Protein AF-A0A5A7T4C4-F1 (afdb_monomer_lite)

Foldseek 3Di:
DDPLVVVLVVLLVVLVVVCVVCVPPQVPDPVSVVVNVVSLVVSQVSLVVVQVPDDPVCRDPVSVVSVVSSVVSVCCSVCVVVVVPPVPPPPDPPDPPPDPPPDDDDDDDDDDDDDDPPPPPPPPPPPPPVPPPPPDPDDDDPDDDDDDPPPPPVVVVVVVVVVVVVVVCVVVVVVVVVVPPDDPDDD

Radius of gyration: 28.83 Å; chains: 1; bounding box: 84×38×84 Å

Structure (mmCIF, N/CA/C/O backbone):
data_AF-A0A5A7T4C4-F1
#
_entry.id   AF-A0A5A7T4C4-F1
#
loop_
_atom_site.group_PDB
_atom_site.id
_atom_site.type_symbol
_atom_site.label_atom_id
_atom_site.label_alt_id
_atom_site.label_comp_id
_atom_site.label_asym_id
_atom_site.label_entity_id
_atom_site.label_seq_id
_atom_site.pdbx_PDB_ins_code
_atom_site.Cartn_x
_atom_site.Cartn_y
_atom_site.Cartn_z
_atom_site.occupancy
_atom_site.B_iso_or_equiv
_atom_site.auth_seq_id
_atom_site.auth_comp_id
_atom_site.auth_asym_id
_atom_site.auth_atom_id
_atom_site.pdbx_PDB_model_num
ATOM 1 N N . MET A 1 1 ? -13.405 8.144 14.532 1.00 53.09 1 MET A N 1
ATOM 2 C CA . MET A 1 1 ? -12.577 7.502 13.478 1.00 53.09 1 MET A CA 1
ATOM 3 C C . MET A 1 1 ? -11.262 7.063 14.093 1.00 53.09 1 MET A C 1
ATOM 5 O O . MET A 1 1 ? -10.635 7.871 14.768 1.00 53.09 1 MET A O 1
ATOM 9 N N . THR A 1 2 ? -10.858 5.812 13.886 1.00 74.12 2 THR A N 1
ATOM 10 C CA . THR A 1 2 ? -9.591 5.278 14.404 1.00 74.12 2 THR A CA 1
ATOM 11 C C . THR A 1 2 ? -8.406 5.960 13.714 1.00 74.12 2 THR A C 1
ATOM 13 O O . THR A 1 2 ? -8.450 6.284 12.525 1.00 74.12 2 THR A O 1
ATOM 16 N N . LYS A 1 3 ? -7.327 6.222 14.460 1.00 84.12 3 LYS A N 1
ATOM 17 C CA . LYS A 1 3 ? -6.098 6.822 13.904 1.00 84.12 3 LYS A CA 1
ATOM 18 C C . LYS A 1 3 ? -5.495 5.940 12.798 1.00 84.12 3 LYS A C 1
ATOM 20 O O . LYS A 1 3 ? -4.928 6.464 11.841 1.00 84.12 3 LYS A O 1
ATOM 25 N N . THR A 1 4 ? -5.681 4.623 12.898 1.00 84.19 4 THR A N 1
ATOM 26 C CA . THR A 1 4 ? -5.256 3.610 11.919 1.00 84.19 4 THR A CA 1
ATOM 27 C C . THR A 1 4 ? -5.902 3.824 10.553 1.00 84.19 4 THR A C 1
ATOM 29 O O . THR A 1 4 ? -5.209 3.840 9.536 1.00 84.19 4 THR A O 1
ATOM 32 N N . TYR A 1 5 ? -7.203 4.122 10.529 1.00 88.31 5 TYR A N 1
ATOM 33 C CA . TYR A 1 5 ? -7.941 4.395 9.303 1.00 88.31 5 TYR A CA 1
ATOM 34 C C . TYR A 1 5 ? -7.328 5.563 8.504 1.00 88.31 5 TYR A C 1
ATOM 36 O O . TYR A 1 5 ? -7.131 5.468 7.290 1.00 88.31 5 TYR A O 1
ATOM 44 N N . ALA A 1 6 ? -6.996 6.669 9.177 1.00 90.38 6 ALA A N 1
ATOM 45 C CA . ALA A 1 6 ? -6.414 7.842 8.521 1.00 90.38 6 ALA A CA 1
ATOM 46 C C . ALA A 1 6 ? -5.032 7.535 7.918 1.00 90.38 6 ALA A C 1
ATOM 48 O O . ALA A 1 6 ? -4.701 8.018 6.834 1.00 90.38 6 ALA A O 1
ATOM 49 N N . ILE A 1 7 ? -4.243 6.697 8.597 1.00 92.62 7 ILE A N 1
ATOM 50 C CA . ILE A 1 7 ? -2.936 6.238 8.116 1.00 92.62 7 ILE A CA 1
ATOM 51 C C . ILE A 1 7 ? -3.105 5.374 6.866 1.00 92.62 7 ILE A C 1
ATOM 53 O O . ILE A 1 7 ? -2.420 5.606 5.870 1.00 92.62 7 ILE A O 1
ATOM 57 N N . LEU A 1 8 ? -4.040 4.423 6.894 1.00 93.69 8 LEU A N 1
ATOM 58 C CA . LEU A 1 8 ? -4.314 3.535 5.770 1.00 93.69 8 LEU A CA 1
ATOM 59 C C . LEU A 1 8 ? -4.768 4.318 4.533 1.00 93.69 8 LEU A C 1
ATOM 61 O O . LEU A 1 8 ? -4.227 4.125 3.445 1.00 93.69 8 LEU A O 1
ATOM 65 N N . GLN A 1 9 ? -5.700 5.260 4.707 1.00 94.31 9 GLN A N 1
ATOM 66 C CA . GLN A 1 9 ? -6.151 6.123 3.618 1.00 94.31 9 GLN A CA 1
ATOM 67 C C . GLN A 1 9 ? -4.996 6.944 3.036 1.00 94.31 9 GLN A C 1
ATOM 69 O O . GLN A 1 9 ? -4.849 7.018 1.817 1.00 94.31 9 GLN A O 1
ATOM 74 N N . LYS A 1 10 ? -4.159 7.537 3.896 1.00 95.94 10 LYS A N 1
ATOM 75 C CA . LYS A 1 10 ? -2.992 8.309 3.460 1.00 95.94 10 LYS A CA 1
ATOM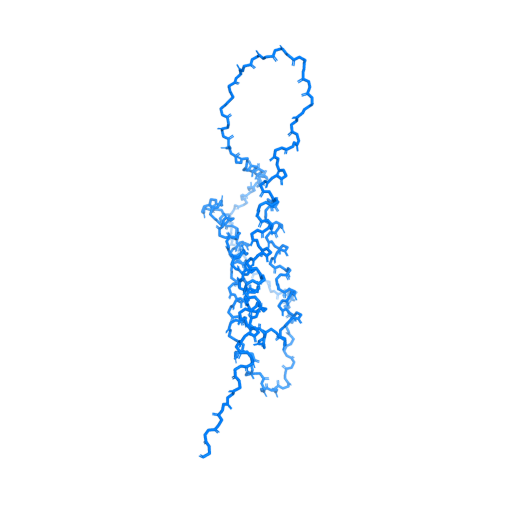 76 C C . LYS A 1 10 ? -2.010 7.441 2.670 1.00 95.94 10 LYS A C 1
ATOM 78 O O . LYS A 1 10 ? -1.492 7.891 1.655 1.00 95.94 10 LYS A O 1
ATOM 83 N N . LYS A 1 11 ? -1.774 6.199 3.106 1.00 95.88 11 LYS A N 1
ATOM 84 C CA . LYS A 1 11 ? -0.881 5.254 2.420 1.00 95.88 11 LYS A CA 1
ATOM 85 C C . LYS A 1 11 ? -1.421 4.807 1.065 1.00 95.88 11 LYS A C 1
ATOM 87 O O . LYS A 1 11 ? -0.647 4.727 0.117 1.00 95.88 11 LYS A O 1
ATOM 92 N N . LEU A 1 12 ? -2.730 4.585 0.953 1.00 95.94 12 LEU A N 1
ATOM 93 C CA . LEU A 1 12 ? -3.375 4.286 -0.326 1.00 95.94 12 LEU A CA 1
ATOM 94 C C . LEU A 1 12 ? -3.244 5.466 -1.306 1.00 95.94 12 LEU A C 1
ATOM 96 O O . LEU A 1 12 ? -2.843 5.269 -2.446 1.00 95.94 12 LEU A O 1
ATOM 100 N N . GLN A 1 13 ? -3.511 6.694 -0.849 1.00 96.25 13 GLN A N 1
ATOM 101 C CA . GLN A 1 13 ? -3.375 7.902 -1.675 1.00 96.25 13 GLN A CA 1
ATOM 102 C C . GLN A 1 13 ? -1.925 8.160 -2.109 1.00 96.25 13 GLN A C 1
ATOM 104 O O . GLN A 1 13 ? -1.676 8.551 -3.246 1.00 96.25 13 GLN A O 1
ATOM 109 N N . GLU A 1 14 ? -0.956 7.928 -1.220 1.00 96.00 14 GLU A N 1
ATOM 110 C CA . GLU A 1 14 ? 0.472 8.021 -1.539 1.00 96.00 14 GLU A CA 1
ATOM 111 C C . GLU A 1 14 ? 0.864 7.022 -2.641 1.00 96.00 14 GLU A C 1
ATOM 113 O O . GLU A 1 14 ? 1.584 7.382 -3.573 1.00 96.00 14 GLU A O 1
ATOM 118 N N . LEU A 1 15 ? 0.357 5.789 -2.561 1.00 94.94 15 LEU A N 1
ATOM 119 C CA . LEU A 1 15 ? 0.576 4.756 -3.571 1.00 94.94 15 LEU A CA 1
ATOM 120 C C . LEU A 1 15 ? -0.032 5.152 -4.925 1.00 94.94 15 LEU A C 1
ATOM 122 O O . LEU A 1 15 ? 0.645 5.064 -5.946 1.00 94.94 15 LEU A O 1
ATOM 126 N N . GLU A 1 16 ? -1.280 5.630 -4.929 1.00 94.50 16 GLU A N 1
ATOM 127 C CA . GLU A 1 16 ? -1.962 6.127 -6.132 1.00 94.50 16 GLU A CA 1
ATOM 128 C C . GLU A 1 16 ? -1.175 7.256 -6.801 1.00 94.50 16 GLU A C 1
ATOM 130 O O . GLU A 1 16 ? -0.975 7.242 -8.017 1.00 94.50 16 GLU A O 1
ATOM 135 N N . LEU A 1 17 ? -0.674 8.205 -6.005 1.00 93.50 17 LEU A N 1
ATOM 136 C CA . LEU A 1 17 ? 0.127 9.317 -6.504 1.00 93.50 17 LEU A CA 1
ATOM 137 C C . LEU A 1 17 ? 1.431 8.821 -7.145 1.00 93.50 17 LEU A C 1
ATOM 139 O O . LEU A 1 17 ? 1.768 9.241 -8.251 1.00 93.50 17 LEU A O 1
ATOM 143 N N . GLN A 1 18 ? 2.143 7.900 -6.493 1.00 92.56 18 GLN A N 1
ATOM 144 C CA . GLN A 1 18 ? 3.391 7.342 -7.024 1.00 92.56 18 GLN A CA 1
ATOM 145 C C . GLN A 1 18 ? 3.170 6.547 -8.312 1.00 92.56 18 GLN A C 1
ATOM 147 O O . GLN A 1 18 ? 3.964 6.673 -9.242 1.00 92.56 18 GLN A O 1
ATOM 152 N N . LEU A 1 19 ? 2.086 5.774 -8.394 1.00 90.00 19 LEU A N 1
ATOM 153 C CA . LEU A 1 19 ? 1.709 5.073 -9.621 1.00 90.00 19 LEU A CA 1
ATOM 154 C C . LEU A 1 19 ? 1.403 6.069 -10.741 1.00 90.00 19 LEU A C 1
ATOM 156 O O . LEU A 1 19 ? 1.961 5.957 -11.828 1.00 90.00 19 LEU A O 1
ATOM 160 N N . SER A 1 20 ? 0.609 7.106 -10.457 1.00 89.56 20 SER A N 1
ATOM 161 C CA . SER A 1 20 ? 0.274 8.131 -11.453 1.00 89.56 20 SER A CA 1
ATOM 162 C C . SER A 1 20 ? 1.508 8.865 -11.991 1.00 89.56 20 SER A C 1
ATOM 164 O O . SER A 1 20 ? 1.580 9.150 -13.184 1.00 89.56 20 SER A O 1
ATOM 166 N N . HIS A 1 21 ? 2.504 9.117 -11.134 1.00 87.62 21 HIS A N 1
ATOM 167 C CA . HIS A 1 21 ? 3.741 9.794 -11.515 1.00 87.62 21 HIS A CA 1
ATOM 168 C C . HIS A 1 21 ? 4.692 8.884 -12.302 1.00 87.62 21 HIS A C 1
ATOM 170 O O . HIS A 1 21 ? 5.375 9.345 -13.214 1.00 87.62 21 HIS A O 1
ATOM 176 N N . ASN A 1 22 ? 4.717 7.588 -11.979 1.00 82.50 22 ASN A N 1
ATOM 177 C CA . ASN A 1 22 ? 5.693 6.648 -12.524 1.00 82.50 22 ASN A CA 1
ATOM 178 C C . ASN A 1 22 ? 5.147 5.771 -13.662 1.00 82.50 22 ASN A C 1
ATOM 180 O O . ASN A 1 22 ? 5.895 4.941 -14.179 1.00 82.50 22 ASN A O 1
ATOM 184 N N . ASN A 1 23 ? 3.885 5.940 -14.071 1.00 67.06 23 ASN A N 1
ATOM 185 C CA . ASN A 1 23 ? 3.172 5.088 -15.038 1.00 67.06 23 ASN A CA 1
ATOM 186 C C . ASN A 1 23 ? 3.859 4.915 -16.411 1.00 67.06 23 ASN A C 1
ATOM 188 O O . ASN A 1 23 ? 3.506 4.004 -17.149 1.00 67.06 23 ASN A O 1
ATOM 192 N N . LEU A 1 24 ? 4.839 5.751 -16.767 1.00 58.94 24 LEU A N 1
ATOM 193 C CA . LEU A 1 24 ? 5.566 5.658 -18.044 1.00 58.94 24 LEU A CA 1
ATOM 194 C C . LEU A 1 24 ? 6.961 5.024 -17.935 1.00 58.94 24 LEU A C 1
ATOM 196 O O . LEU A 1 24 ? 7.494 4.548 -18.931 1.00 58.94 24 LEU A O 1
ATOM 200 N N . THR A 1 25 ? 7.566 4.998 -16.748 1.00 58.19 25 THR A N 1
ATOM 201 C CA . THR A 1 25 ? 8.945 4.513 -16.539 1.00 58.19 25 THR A CA 1
ATOM 202 C C . THR A 1 25 ? 9.012 3.213 -15.740 1.00 58.19 25 THR A C 1
ATOM 204 O O . THR A 1 25 ? 10.011 2.498 -15.807 1.00 58.19 25 THR A O 1
ATOM 207 N N . THR A 1 26 ? 7.936 2.873 -15.025 1.00 57.81 26 THR A N 1
ATOM 208 C CA . THR A 1 26 ? 7.803 1.681 -14.165 1.00 57.81 26 THR A CA 1
ATOM 209 C C . THR A 1 26 ? 7.992 0.367 -14.907 1.00 57.81 26 THR A C 1
ATOM 211 O O . THR A 1 26 ? 8.650 -0.531 -14.387 1.00 57.81 26 THR A O 1
ATOM 214 N N . ILE A 1 27 ? 7.453 0.259 -16.122 1.00 61.19 27 ILE A N 1
ATOM 215 C CA . ILE A 1 27 ? 7.430 -0.995 -16.893 1.00 61.19 27 ILE A CA 1
ATOM 216 C C . ILE A 1 27 ? 8.851 -1.447 -17.280 1.00 61.19 27 ILE A C 1
ATOM 218 O O . ILE A 1 27 ? 9.098 -2.631 -17.483 1.00 61.19 27 ILE A O 1
ATOM 222 N N . ILE A 1 28 ? 9.810 -0.520 -17.337 1.00 65.25 28 ILE A N 1
ATOM 223 C CA . ILE A 1 28 ? 11.142 -0.779 -17.896 1.00 65.25 28 ILE A CA 1
ATOM 224 C C . ILE A 1 28 ? 12.141 -1.239 -16.817 1.00 65.25 28 ILE A C 1
ATOM 226 O O . ILE A 1 28 ? 13.158 -1.845 -17.151 1.00 65.25 28 ILE A O 1
ATOM 230 N N . HIS A 1 29 ? 11.874 -0.999 -15.524 1.00 80.50 29 HIS A N 1
ATOM 231 C CA . HIS A 1 29 ? 12.866 -1.217 -14.464 1.00 80.50 29 HIS A CA 1
ATOM 232 C C . HIS A 1 29 ? 12.439 -2.291 -13.437 1.00 80.50 29 HIS A C 1
ATOM 234 O O . HIS A 1 29 ? 11.600 -2.017 -12.572 1.00 80.50 29 HIS A O 1
ATOM 240 N N . PRO A 1 30 ? 13.054 -3.495 -13.446 1.00 83.94 30 PRO A N 1
ATOM 241 C CA . PRO A 1 30 ? 12.715 -4.591 -12.529 1.00 83.94 30 PRO A CA 1
ATOM 242 C C . PRO A 1 30 ? 12.798 -4.225 -11.041 1.00 83.94 30 PRO A C 1
ATOM 244 O O . PRO A 1 30 ? 11.967 -4.659 -10.246 1.00 83.94 30 PRO A O 1
ATOM 247 N N . SER A 1 31 ? 13.767 -3.386 -10.658 1.00 86.25 31 SER A N 1
ATOM 248 C CA . SER A 1 31 ? 13.933 -2.939 -9.267 1.00 86.25 31 SER A CA 1
ATOM 249 C C . SER A 1 31 ? 12.731 -2.139 -8.764 1.00 86.25 31 SER A C 1
ATOM 251 O O . SER A 1 31 ? 12.298 -2.302 -7.628 1.00 86.25 31 SER A O 1
ATOM 253 N N . LEU A 1 32 ? 12.154 -1.306 -9.628 1.00 86.88 32 LEU A N 1
ATOM 254 C CA . LEU A 1 32 ? 11.030 -0.452 -9.278 1.00 86.88 32 LEU A CA 1
ATOM 255 C C . LEU A 1 32 ? 9.736 -1.276 -9.171 1.00 86.88 32 LEU A C 1
ATOM 257 O O . LEU A 1 32 ? 8.927 -1.044 -8.276 1.00 86.88 32 LEU A O 1
ATOM 261 N N . SER A 1 33 ? 9.578 -2.293 -10.027 1.00 89.12 33 SER A N 1
ATOM 262 C CA . SER A 1 33 ? 8.492 -3.276 -9.915 1.00 89.12 33 SER A CA 1
ATOM 263 C C . SER A 1 33 ? 8.501 -3.988 -8.558 1.00 89.12 33 SER A C 1
ATOM 265 O O . SER A 1 33 ? 7.466 -4.077 -7.893 1.00 89.12 33 SER A O 1
ATOM 267 N N . GLN A 1 34 ? 9.682 -4.397 -8.085 1.00 91.50 34 GLN A N 1
ATOM 268 C CA . GLN A 1 34 ? 9.837 -5.006 -6.765 1.00 91.50 34 GLN A CA 1
ATOM 269 C C . GLN A 1 34 ? 9.454 -4.047 -5.625 1.00 91.50 34 GLN A C 1
ATOM 271 O O . GLN A 1 34 ? 8.766 -4.456 -4.687 1.00 91.50 34 GLN A O 1
ATOM 276 N N . GLU A 1 35 ? 9.854 -2.775 -5.697 1.00 92.25 35 GLU A N 1
ATOM 277 C CA . GLU A 1 35 ? 9.474 -1.771 -4.694 1.00 92.25 35 GLU A CA 1
ATOM 278 C C . GLU A 1 35 ? 7.956 -1.563 -4.629 1.00 92.25 35 GLU A C 1
ATOM 280 O O . GLU A 1 35 ? 7.375 -1.510 -3.541 1.00 92.25 35 GLU A O 1
ATOM 285 N N . PHE A 1 36 ? 7.293 -1.463 -5.784 1.00 92.56 36 PHE A N 1
ATOM 286 C CA . PHE A 1 36 ? 5.839 -1.336 -5.834 1.00 92.56 36 PHE A CA 1
ATOM 287 C C . PHE A 1 36 ? 5.146 -2.586 -5.303 1.00 92.56 36 PHE A C 1
ATOM 289 O O . PHE A 1 36 ? 4.223 -2.455 -4.503 1.00 92.56 36 PHE A O 1
ATOM 296 N N . HIS A 1 37 ? 5.627 -3.780 -5.653 1.00 93.50 37 HIS A N 1
ATOM 297 C CA . HIS A 1 37 ? 5.102 -5.031 -5.109 1.00 93.50 37 HIS A CA 1
ATOM 298 C C . HIS A 1 37 ? 5.152 -5.054 -3.574 1.00 93.50 37 HIS A C 1
ATOM 300 O O . HIS A 1 37 ? 4.151 -5.349 -2.923 1.00 93.50 37 HIS A O 1
ATOM 306 N N . GLN A 1 38 ? 6.283 -4.660 -2.979 1.00 95.00 38 GLN A N 1
ATOM 307 C CA . GLN A 1 38 ? 6.411 -4.567 -1.521 1.00 95.00 38 GLN A CA 1
ATOM 308 C C . GLN A 1 38 ? 5.434 -3.555 -0.913 1.00 95.00 38 GLN A C 1
ATOM 310 O O . GLN A 1 38 ? 4.841 -3.823 0.134 1.00 95.00 38 GLN A O 1
ATOM 315 N N . LYS A 1 39 ? 5.227 -2.404 -1.564 1.00 95.81 39 LYS A N 1
ATOM 316 C CA . LYS A 1 39 ? 4.265 -1.392 -1.104 1.00 95.81 39 LYS A CA 1
ATOM 317 C C . LYS A 1 39 ? 2.820 -1.887 -1.192 1.00 95.81 39 LYS A C 1
ATOM 319 O O . LYS A 1 39 ? 2.067 -1.677 -0.242 1.00 95.81 39 LYS A O 1
ATOM 324 N N . PHE A 1 40 ? 2.443 -2.568 -2.275 1.00 96.00 40 PHE A N 1
ATOM 325 C CA . PHE A 1 40 ? 1.131 -3.208 -2.405 1.00 96.00 40 PHE A CA 1
ATOM 326 C C . PHE A 1 40 ? 0.908 -4.229 -1.291 1.00 96.00 40 PHE A C 1
ATOM 328 O O . PHE A 1 40 ? -0.093 -4.140 -0.581 1.00 96.00 40 PHE A O 1
ATOM 335 N N . LEU A 1 41 ? 1.876 -5.123 -1.071 1.00 96.31 41 LEU A N 1
ATOM 336 C CA . LEU A 1 41 ? 1.818 -6.132 -0.015 1.00 96.31 41 LEU A CA 1
ATOM 337 C C . LEU A 1 41 ? 1.663 -5.490 1.372 1.00 96.31 41 LEU A C 1
ATOM 339 O O . LEU A 1 41 ? 0.835 -5.918 2.175 1.00 96.31 41 LEU A O 1
ATOM 343 N N . PHE A 1 42 ? 2.426 -4.430 1.647 1.00 96.56 42 PHE A N 1
ATOM 344 C CA . PHE A 1 42 ? 2.337 -3.690 2.902 1.00 96.56 42 PHE A CA 1
ATOM 345 C C . PHE A 1 42 ? 0.934 -3.115 3.123 1.00 96.56 42 PHE A C 1
ATOM 347 O O . PHE A 1 42 ? 0.343 -3.352 4.175 1.00 96.56 42 PHE A O 1
ATOM 354 N N . VAL A 1 43 ? 0.372 -2.404 2.138 1.00 96.25 43 VAL A N 1
ATOM 355 C CA . VAL A 1 43 ? -0.973 -1.812 2.252 1.00 96.25 43 VAL A CA 1
ATOM 356 C C . VAL A 1 43 ? -2.053 -2.895 2.341 1.00 96.25 43 VAL A C 1
ATOM 358 O O . VAL A 1 43 ? -2.993 -2.743 3.119 1.00 96.25 43 VAL A O 1
ATOM 361 N N . ALA A 1 44 ? -1.904 -4.004 1.612 1.00 97.06 44 ALA A N 1
ATOM 362 C CA . ALA A 1 44 ? -2.819 -5.141 1.664 1.00 97.06 44 ALA A CA 1
ATOM 363 C C . ALA A 1 44 ? -2.834 -5.803 3.049 1.00 97.06 44 ALA A C 1
ATOM 365 O O . ALA A 1 44 ? -3.910 -6.071 3.586 1.00 97.06 44 ALA A O 1
ATOM 366 N N . ASN A 1 45 ? -1.665 -6.004 3.663 1.00 96.00 45 ASN A N 1
ATOM 367 C CA . ASN A 1 45 ? -1.553 -6.542 5.020 1.00 96.00 45 ASN A CA 1
ATOM 368 C C . ASN A 1 45 ? -2.168 -5.592 6.053 1.00 96.00 45 ASN A C 1
ATOM 370 O O . ASN A 1 45 ? -2.904 -6.034 6.930 1.00 96.00 45 ASN A O 1
ATOM 374 N N . LEU A 1 46 ? -1.919 -4.287 5.921 1.00 94.56 46 LEU A N 1
ATOM 375 C CA . LEU A 1 46 ? -2.454 -3.258 6.817 1.00 94.56 46 LEU A CA 1
ATOM 376 C C . LEU A 1 46 ? -3.985 -3.185 6.737 1.00 94.56 46 LEU A C 1
ATOM 378 O O . LEU A 1 46 ? -4.668 -3.145 7.756 1.00 94.56 46 LEU A O 1
ATOM 382 N N . LEU A 1 47 ? -4.530 -3.236 5.521 1.00 95.25 47 LEU A N 1
ATOM 383 C CA . LEU A 1 47 ? -5.967 -3.295 5.291 1.00 95.25 47 LEU A CA 1
ATOM 384 C C . LEU A 1 47 ? -6.571 -4.605 5.808 1.00 95.25 47 LEU A C 1
ATOM 386 O O . LEU A 1 47 ? -7.638 -4.579 6.408 1.00 95.25 47 LEU A O 1
ATOM 390 N N . SER A 1 48 ? -5.898 -5.738 5.602 1.00 94.75 48 SER A N 1
ATOM 391 C CA . SER A 1 48 ? -6.357 -7.041 6.095 1.00 94.75 48 SER A CA 1
ATOM 392 C C . SER A 1 48 ? -6.392 -7.079 7.620 1.00 94.75 48 SER A C 1
ATOM 394 O O . SER A 1 48 ? -7.368 -7.560 8.185 1.00 94.75 48 SER A O 1
ATOM 396 N N . ALA A 1 49 ? -5.378 -6.516 8.282 1.00 92.44 49 ALA A N 1
ATOM 397 C CA . ALA A 1 49 ? -5.345 -6.372 9.733 1.00 92.44 49 ALA A CA 1
ATOM 398 C C . ALA A 1 49 ? -6.488 -5.482 10.240 1.00 92.44 49 ALA A C 1
ATOM 400 O O . ALA A 1 49 ? -7.177 -5.864 11.179 1.00 92.44 49 ALA A O 1
ATOM 401 N N . GLU A 1 50 ? -6.752 -4.346 9.583 1.00 92.38 50 GLU A N 1
ATOM 402 C CA . GLU A 1 50 ? -7.868 -3.458 9.944 1.00 92.38 50 GLU A CA 1
ATOM 403 C C . GLU A 1 50 ? -9.239 -4.121 9.708 1.00 92.38 50 GLU A C 1
ATOM 405 O O . GLU A 1 50 ? -10.178 -3.921 10.473 1.00 92.38 50 GLU A O 1
ATOM 410 N N . ILE A 1 51 ? -9.380 -4.937 8.658 1.00 91.06 51 ILE A N 1
ATOM 411 C CA . ILE A 1 51 ? -10.606 -5.712 8.415 1.00 91.06 51 ILE A CA 1
ATOM 412 C C . ILE A 1 51 ? -10.775 -6.798 9.482 1.00 91.06 51 ILE A C 1
ATOM 414 O O . ILE A 1 51 ? -11.888 -6.996 9.959 1.00 91.06 51 ILE A O 1
ATOM 418 N N . ALA A 1 52 ? -9.692 -7.482 9.856 1.00 90.81 52 ALA A N 1
ATOM 419 C CA . ALA A 1 52 ? -9.704 -8.535 10.867 1.00 90.81 52 ALA A CA 1
ATOM 420 C C . ALA A 1 52 ? -9.931 -7.996 12.288 1.00 90.81 52 ALA A C 1
ATOM 422 O O . ALA A 1 52 ? -10.498 -8.703 13.118 1.00 90.81 52 ALA A O 1
ATOM 423 N N . SER A 1 53 ? -9.515 -6.758 12.569 1.00 89.06 53 SER A N 1
ATOM 424 C CA . SER A 1 53 ? -9.750 -6.095 13.856 1.00 89.06 53 SER A CA 1
ATOM 425 C C . SER A 1 53 ? -11.165 -5.523 13.990 1.00 89.06 53 SER A C 1
ATOM 427 O O . SER A 1 53 ? -11.602 -5.227 15.103 1.00 89.06 53 SER A O 1
ATOM 429 N N . CYS A 1 54 ? -11.905 -5.385 12.885 1.00 86.56 54 CYS A N 1
ATOM 430 C CA . CYS A 1 54 ? -13.284 -4.913 12.898 1.00 86.56 54 CYS A CA 1
ATOM 431 C C . CYS A 1 54 ? -14.276 -6.069 13.125 1.00 86.56 54 CYS A C 1
ATOM 433 O O . CYS A 1 54 ? -14.212 -7.080 12.422 1.00 86.56 54 CYS A O 1
ATOM 435 N N . PRO A 1 55 ? -15.268 -5.919 14.022 1.00 84.06 55 PRO A N 1
ATOM 436 C CA . PRO A 1 55 ? -16.338 -6.901 14.156 1.00 84.06 55 PRO A CA 1
ATOM 437 C C . PRO A 1 55 ? -17.142 -7.017 12.851 1.00 84.06 55 PRO A C 1
ATOM 439 O O . PRO A 1 55 ? -17.484 -6.019 12.212 1.00 84.06 55 PRO A O 1
ATOM 442 N N . THR A 1 56 ? -17.460 -8.251 12.451 1.00 75.44 56 THR A N 1
ATOM 443 C CA . THR A 1 56 ? -18.044 -8.611 11.144 1.00 75.44 56 THR A CA 1
ATOM 444 C C . THR A 1 56 ? -19.372 -7.910 10.848 1.00 75.44 56 THR A C 1
ATOM 446 O O . THR A 1 56 ? -19.672 -7.614 9.691 1.00 75.44 56 THR A O 1
ATOM 449 N N . GLU A 1 57 ? -20.147 -7.610 11.890 1.00 74.69 57 GLU A N 1
ATOM 450 C CA . GLU A 1 57 ? -21.451 -6.938 11.810 1.00 74.69 57 GLU A CA 1
ATOM 451 C C . GLU A 1 57 ? -21.335 -5.457 11.419 1.00 74.69 57 GLU A C 1
ATOM 453 O O . GLU A 1 57 ? -22.255 -4.887 10.837 1.00 74.69 57 GLU A O 1
ATOM 458 N N . LEU A 1 58 ? -20.175 -4.847 11.669 1.00 72.12 58 LEU A N 1
ATOM 459 C CA . LEU A 1 58 ? -19.918 -3.417 11.503 1.00 72.12 58 LEU A CA 1
ATOM 460 C C . LEU A 1 58 ? -18.837 -3.133 10.466 1.00 72.12 58 LEU A C 1
ATOM 462 O O . LEU A 1 58 ? -18.254 -2.048 10.468 1.00 72.12 58 LEU A O 1
ATOM 466 N N . MET A 1 59 ? -18.575 -4.081 9.557 1.00 79.50 59 MET A N 1
ATOM 467 C CA . MET A 1 59 ? -17.537 -3.896 8.551 1.00 79.50 59 MET A CA 1
ATOM 468 C C . MET A 1 59 ? -17.800 -2.600 7.758 1.00 79.50 59 MET A C 1
ATOM 470 O O . MET A 1 59 ? -18.778 -2.522 6.998 1.00 79.50 59 MET A O 1
ATOM 474 N N . PRO A 1 60 ? -16.934 -1.576 7.877 1.00 85.06 60 PRO A N 1
ATOM 475 C CA . PRO A 1 60 ? -17.210 -0.290 7.269 1.00 85.06 60 PRO A CA 1
ATOM 476 C C . PRO A 1 60 ? -17.228 -0.440 5.747 1.00 85.06 60 PRO A C 1
ATOM 478 O O . PRO A 1 60 ? -16.254 -0.909 5.149 1.00 85.06 60 PRO A O 1
ATOM 481 N N . ARG A 1 61 ? -18.302 0.023 5.086 1.00 89.06 61 ARG A N 1
ATOM 482 C CA . ARG A 1 61 ? -18.399 0.076 3.606 1.00 89.06 61 ARG A CA 1
ATOM 483 C C . ARG A 1 61 ? -17.144 0.699 2.973 1.00 89.06 61 ARG A C 1
ATOM 485 O O . ARG A 1 61 ? -16.725 0.316 1.884 1.00 89.06 61 ARG A O 1
ATOM 492 N N . ARG A 1 62 ? -16.509 1.614 3.707 1.00 88.38 62 ARG A N 1
ATOM 493 C CA . ARG A 1 62 ? -15.267 2.300 3.354 1.00 88.38 62 ARG A CA 1
ATOM 494 C C . ARG A 1 62 ? -14.041 1.381 3.256 1.00 88.38 62 ARG A C 1
ATOM 496 O O . ARG A 1 62 ? -13.260 1.550 2.326 1.00 88.38 62 ARG A O 1
ATOM 503 N N . LEU A 1 63 ? -13.882 0.393 4.144 1.00 92.06 63 LEU A N 1
ATOM 504 C CA . LEU A 1 63 ? -12.776 -0.576 4.059 1.00 92.06 63 LEU A CA 1
ATOM 505 C C . LEU A 1 63 ? -12.923 -1.467 2.821 1.00 92.06 63 LEU A C 1
ATOM 507 O O . LEU A 1 63 ? -11.951 -1.674 2.099 1.00 92.06 63 LEU A O 1
ATOM 511 N N . ARG A 1 64 ? -14.150 -1.912 2.503 1.00 91.88 64 ARG A N 1
ATOM 512 C CA . ARG A 1 64 ? -14.423 -2.650 1.252 1.00 91.88 64 ARG A CA 1
ATOM 513 C C . ARG A 1 64 ? -14.086 -1.821 0.020 1.00 91.88 64 ARG A C 1
ATOM 515 O O . ARG A 1 64 ? -13.542 -2.352 -0.944 1.00 91.88 64 ARG A O 1
ATOM 522 N N . HIS A 1 65 ? -14.414 -0.531 0.048 1.00 93.69 65 HIS A N 1
ATOM 523 C CA . HIS A 1 65 ? -14.068 0.378 -1.037 1.00 93.69 65 HIS A CA 1
ATOM 524 C C . HIS A 1 65 ? -12.547 0.483 -1.217 1.00 93.69 65 HIS A C 1
ATOM 526 O O . HIS A 1 65 ? -12.064 0.356 -2.338 1.00 93.69 65 HIS A O 1
ATOM 532 N N . MET A 1 66 ? -11.781 0.644 -0.132 1.00 94.19 66 MET A N 1
ATOM 533 C CA . MET A 1 66 ? -10.314 0.673 -0.208 1.00 94.19 66 MET A CA 1
ATOM 534 C C . MET A 1 66 ? -9.721 -0.655 -0.689 1.00 94.19 66 MET A C 1
ATOM 536 O O . MET A 1 66 ? -8.826 -0.628 -1.524 1.00 94.19 66 MET A O 1
ATOM 540 N N . ALA A 1 67 ? -10.258 -1.801 -0.254 1.00 95.44 67 ALA A N 1
ATOM 541 C CA . ALA A 1 67 ? -9.829 -3.121 -0.734 1.00 95.44 67 ALA A CA 1
ATOM 542 C C . ALA A 1 67 ? -10.019 -3.263 -2.241 1.00 95.44 67 ALA A C 1
ATOM 544 O O . ALA A 1 67 ? -9.103 -3.642 -2.966 1.00 95.44 67 ALA A O 1
ATOM 545 N N . ARG A 1 68 ? -11.207 -2.885 -2.722 1.00 96.19 68 ARG A N 1
ATOM 546 C CA . ARG A 1 68 ? -11.517 -2.887 -4.150 1.00 96.19 68 ARG A CA 1
ATOM 547 C C . ARG A 1 68 ? -10.587 -1.956 -4.919 1.00 96.19 68 ARG A C 1
ATOM 549 O O . ARG A 1 68 ? -10.113 -2.326 -5.987 1.00 96.19 68 ARG A O 1
ATOM 556 N N . ARG A 1 69 ? -10.324 -0.761 -4.385 1.00 95.56 69 ARG A N 1
ATOM 557 C CA . ARG A 1 69 ? -9.455 0.220 -5.032 1.00 95.56 69 ARG A CA 1
ATOM 558 C C . ARG A 1 69 ? -8.009 -0.265 -5.116 1.00 95.56 69 ARG A C 1
ATOM 560 O O . ARG A 1 69 ? -7.408 -0.151 -6.176 1.00 95.56 69 ARG A O 1
ATOM 567 N N . LEU A 1 70 ? -7.488 -0.863 -4.045 1.00 96.50 70 LEU A N 1
ATOM 568 C CA . LEU A 1 70 ? -6.154 -1.462 -4.025 1.00 96.50 70 LEU A CA 1
ATOM 569 C C . LEU A 1 70 ? -6.024 -2.576 -5.072 1.00 96.50 70 LEU A C 1
ATOM 571 O O . LEU A 1 70 ? -5.079 -2.558 -5.851 1.00 96.50 70 LEU A O 1
ATOM 575 N N . ALA A 1 71 ? -7.010 -3.475 -5.152 1.00 95.62 71 ALA A N 1
ATOM 576 C CA . ALA A 1 71 ? -7.026 -4.552 -6.142 1.00 95.62 71 ALA A CA 1
ATOM 577 C C . ALA A 1 71 ? -7.066 -4.027 -7.590 1.00 95.62 71 ALA A C 1
ATOM 579 O O . ALA A 1 71 ? -6.415 -4.583 -8.469 1.00 95.62 71 ALA A O 1
ATOM 580 N N . GLN A 1 72 ? -7.798 -2.936 -7.851 1.00 94.38 72 GLN A N 1
ATOM 581 C CA . GLN A 1 72 ? -7.805 -2.280 -9.166 1.00 94.38 72 GLN A CA 1
ATOM 582 C C . GLN A 1 72 ? -6.439 -1.688 -9.527 1.00 94.38 72 GLN A C 1
ATOM 584 O O . GLN A 1 72 ? -6.003 -1.824 -10.667 1.00 94.38 72 GLN A O 1
ATOM 589 N N . LEU A 1 73 ? -5.771 -1.031 -8.573 1.00 93.00 73 LEU A N 1
ATOM 590 C CA . LEU A 1 73 ? -4.436 -0.466 -8.782 1.00 93.00 73 LEU A CA 1
ATOM 591 C C . LEU A 1 73 ? -3.403 -1.562 -9.038 1.00 93.00 73 LEU A C 1
ATOM 593 O O . LEU A 1 73 ? -2.580 -1.422 -9.934 1.00 93.00 73 LEU A O 1
ATOM 597 N N . GLU A 1 74 ? -3.472 -2.655 -8.281 1.00 93.88 74 GLU A N 1
ATOM 598 C CA . GLU A 1 74 ? -2.590 -3.806 -8.446 1.00 93.88 74 GLU A CA 1
ATOM 599 C C . GLU A 1 74 ? -2.796 -4.469 -9.814 1.00 93.88 74 GLU A C 1
ATOM 601 O O . GLU A 1 74 ? -1.835 -4.683 -10.550 1.00 93.88 74 GLU A O 1
ATOM 606 N N . ALA A 1 75 ? -4.048 -4.715 -10.210 1.00 92.12 75 ALA A N 1
ATOM 607 C CA . ALA A 1 75 ? -4.357 -5.257 -11.530 1.00 92.12 75 ALA A CA 1
ATOM 608 C C . ALA A 1 75 ? -3.881 -4.330 -12.662 1.00 92.12 75 ALA A C 1
ATOM 610 O O . ALA A 1 75 ? -3.276 -4.798 -13.624 1.00 92.12 75 ALA A O 1
ATOM 611 N N . GLY A 1 76 ? -4.101 -3.017 -12.540 1.00 88.94 76 GLY A N 1
ATOM 612 C CA . GLY A 1 76 ? -3.621 -2.037 -13.518 1.00 88.94 76 GLY A CA 1
ATOM 613 C C . GLY A 1 76 ? -2.094 -1.977 -13.608 1.00 88.94 76 GLY A C 1
ATOM 614 O O . GLY A 1 76 ? -1.555 -1.769 -14.690 1.00 88.94 76 GLY A O 1
ATOM 615 N N . PHE A 1 77 ? -1.398 -2.211 -12.494 1.00 88.44 77 PHE A N 1
ATOM 616 C CA . PHE A 1 77 ? 0.061 -2.227 -12.443 1.00 88.44 77 PHE A CA 1
ATOM 617 C C . PHE A 1 77 ? 0.671 -3.468 -13.112 1.00 88.44 77 PHE A C 1
ATOM 619 O O . PHE A 1 77 ? 1.643 -3.345 -13.854 1.00 88.44 77 PHE A O 1
ATOM 626 N N . TRP A 1 78 ? 0.107 -4.659 -12.880 1.00 88.25 78 TRP A N 1
ATOM 627 C CA . TRP A 1 78 ? 0.634 -5.916 -13.437 1.00 88.25 78 TRP A CA 1
ATOM 628 C C . TRP A 1 78 ? 0.178 -6.215 -14.865 1.00 88.25 78 TRP A C 1
ATOM 630 O O . TRP A 1 78 ? 0.805 -7.028 -15.541 1.00 88.25 78 TRP A O 1
ATOM 640 N N . SER A 1 79 ? -0.889 -5.561 -15.328 1.00 85.31 79 SER A N 1
ATOM 641 C CA . SER A 1 79 ? -1.457 -5.761 -16.668 1.00 85.31 79 SER A CA 1
ATOM 642 C C . SER A 1 79 ? -1.391 -4.467 -17.496 1.00 85.31 79 SER A C 1
ATOM 644 O O . SER A 1 79 ? -2.433 -3.928 -17.878 1.00 85.31 79 SER A O 1
ATOM 646 N N . PRO A 1 80 ? -0.185 -3.942 -17.798 1.00 71.12 80 PRO A N 1
ATOM 647 C CA . PRO A 1 80 ? -0.046 -2.705 -18.568 1.00 71.12 80 PRO A CA 1
ATOM 648 C C . PRO A 1 80 ? -0.632 -2.822 -19.985 1.00 71.12 80 PRO A C 1
ATOM 650 O O . PRO A 1 80 ? -1.083 -1.822 -20.542 1.00 71.12 80 PRO A O 1
ATOM 653 N N . ASP A 1 81 ? -0.715 -4.040 -20.531 1.00 70.88 81 ASP A N 1
ATOM 654 C CA . ASP A 1 81 ? -1.278 -4.320 -21.859 1.00 70.88 81 ASP A CA 1
ATOM 655 C C . ASP A 1 81 ? -2.753 -3.898 -21.999 1.00 70.88 81 ASP A C 1
ATOM 657 O O . ASP A 1 81 ? -3.208 -3.609 -23.102 1.00 70.88 81 ASP A O 1
ATOM 661 N N . MET A 1 82 ? -3.496 -3.770 -20.891 1.00 59.62 82 MET A N 1
ATOM 662 C CA . MET A 1 82 ? -4.892 -3.300 -20.897 1.00 59.62 82 MET A CA 1
ATOM 663 C C . MET A 1 82 ? -5.029 -1.786 -21.140 1.00 59.62 82 MET A C 1
ATOM 665 O O . MET A 1 82 ? -6.126 -1.313 -21.427 1.00 59.62 82 MET A O 1
ATOM 669 N N . LEU A 1 83 ? -3.946 -1.006 -21.024 1.00 57.47 83 LEU A 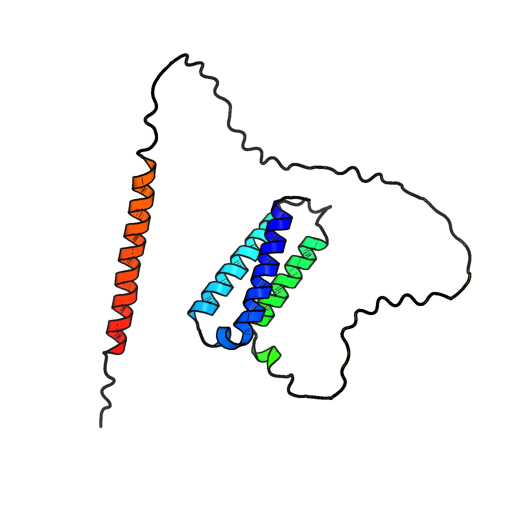N 1
ATOM 670 C CA . LEU A 1 83 ? -3.957 0.446 -21.263 1.00 57.47 83 LEU A CA 1
ATOM 671 C C . LEU A 1 83 ? -3.512 0.828 -22.684 1.00 57.47 83 LEU A C 1
ATOM 673 O O . LEU A 1 83 ? -3.706 1.974 -23.089 1.00 57.47 83 LEU A O 1
ATOM 677 N N . ALA A 1 84 ? -2.939 -0.112 -23.443 1.00 59.84 84 ALA A N 1
ATOM 678 C CA . ALA A 1 84 ? -2.461 0.129 -24.805 1.00 59.84 84 ALA A CA 1
ATOM 679 C C . ALA A 1 84 ? -3.584 0.114 -25.866 1.00 59.84 84 ALA A C 1
ATOM 681 O O . ALA A 1 84 ? -3.389 0.650 -26.956 1.00 59.84 84 ALA A O 1
ATOM 682 N N . ASP A 1 85 ? -4.771 -0.420 -25.550 1.00 56.53 85 ASP A N 1
ATOM 683 C CA . ASP A 1 85 ? -5.917 -0.516 -26.473 1.00 56.53 85 ASP A CA 1
ATOM 684 C C . ASP A 1 85 ? -6.874 0.694 -26.406 1.00 56.53 85 ASP A C 1
ATOM 686 O O . ASP A 1 85 ? -8.089 0.566 -26.476 1.00 56.53 85 ASP A O 1
ATOM 690 N N . ASN A 1 86 ? -6.333 1.907 -26.252 1.00 55.53 86 ASN A N 1
ATOM 691 C CA . ASN A 1 86 ? -7.108 3.157 -26.352 1.00 55.53 86 ASN A CA 1
ATOM 692 C C . ASN A 1 86 ? -6.710 3.998 -27.576 1.00 55.53 86 ASN A C 1
ATOM 694 O O . ASN A 1 86 ? -6.909 5.211 -27.619 1.00 55.53 86 ASN A O 1
ATOM 698 N N . GLY A 1 87 ? -6.179 3.340 -28.610 1.00 55.47 87 GLY A N 1
ATOM 699 C CA . GLY A 1 87 ? -5.924 3.942 -29.918 1.00 55.47 87 GLY A CA 1
ATOM 700 C C . GLY A 1 87 ? -7.183 4.214 -30.750 1.00 55.47 87 GLY A C 1
ATOM 701 O O . GLY A 1 87 ? -7.064 4.782 -31.835 1.00 55.47 87 GLY A O 1
ATOM 702 N N . HIS A 1 88 ? -8.388 3.859 -30.283 1.00 58.41 88 HIS A N 1
ATOM 703 C CA . HIS A 1 88 ? -9.618 4.320 -30.924 1.00 58.41 88 HIS A CA 1
ATOM 704 C C . HIS A 1 88 ? -10.030 5.678 -30.353 1.00 58.41 88 HIS A C 1
ATOM 706 O O . HIS A 1 88 ? -10.903 5.800 -29.497 1.00 58.41 88 HIS A O 1
ATOM 712 N N . VAL A 1 89 ? -9.378 6.717 -30.873 1.00 56.31 89 VAL A N 1
ATOM 713 C CA . VAL A 1 89 ? -9.838 8.104 -30.798 1.00 56.31 89 VAL A CA 1
ATOM 714 C C . VAL A 1 89 ? -11.141 8.199 -31.596 1.00 56.31 89 VAL A C 1
ATOM 716 O O . VAL A 1 89 ? -11.147 8.608 -32.752 1.00 56.31 89 VAL A O 1
ATOM 719 N N . ASN A 1 90 ? -12.251 7.754 -31.010 1.00 53.03 90 ASN A N 1
ATOM 720 C CA . ASN A 1 90 ? -13.542 8.310 -31.367 1.00 53.03 90 ASN A CA 1
ATOM 721 C C . ASN A 1 90 ? -13.739 9.528 -30.474 1.00 53.03 90 ASN A C 1
ATOM 723 O O . ASN A 1 90 ? -13.883 9.440 -29.256 1.00 53.03 90 ASN A O 1
ATOM 727 N N . ASP A 1 91 ? -13.644 10.663 -31.145 1.00 54.44 91 ASP A N 1
ATOM 728 C CA . ASP A 1 91 ? -13.687 12.042 -30.695 1.00 54.44 91 ASP A CA 1
ATOM 729 C C . ASP A 1 91 ? -15.062 12.407 -30.098 1.00 54.44 91 ASP A C 1
ATOM 731 O O . ASP A 1 91 ? -15.788 13.269 -30.585 1.00 54.44 91 ASP A O 1
ATOM 735 N N . SER A 1 92 ? -15.469 11.696 -29.047 1.00 49.81 92 SER A N 1
ATOM 736 C CA . SER A 1 92 ? -16.621 12.033 -28.222 1.00 49.81 92 SER A CA 1
ATOM 737 C C . SER A 1 92 ? -16.145 12.167 -26.787 1.00 49.81 92 SER A C 1
ATOM 739 O O . SER A 1 92 ? -16.164 11.212 -26.007 1.00 49.81 92 SER A O 1
ATOM 741 N N . SER A 1 93 ? -15.682 13.377 -26.471 1.00 53.06 93 SER A N 1
ATOM 742 C CA . SER A 1 93 ? -15.508 13.929 -25.129 1.00 53.06 93 SER A CA 1
ATOM 743 C C . SER A 1 93 ? -16.726 13.595 -24.256 1.00 53.06 93 SER A C 1
ATOM 745 O O . SER A 1 93 ? -17.663 14.383 -24.126 1.00 53.06 93 SER A O 1
ATOM 747 N N . THR A 1 94 ? -16.724 12.405 -23.663 1.00 43.59 94 THR A N 1
ATOM 748 C CA . THR A 1 94 ? -17.714 12.002 -22.673 1.00 43.59 94 THR A CA 1
ATOM 749 C C . THR A 1 94 ? -17.122 12.424 -21.347 1.00 43.59 94 THR A C 1
ATOM 751 O O . THR A 1 94 ? -16.288 11.738 -20.758 1.00 43.59 94 THR A O 1
ATOM 754 N N . CYS A 1 95 ? -17.466 13.642 -20.951 1.00 43.53 95 CYS A N 1
ATOM 755 C CA . CYS A 1 95 ? -17.130 14.191 -19.658 1.00 43.53 95 CYS A CA 1
ATOM 756 C C . CYS A 1 95 ? -17.538 13.194 -18.562 1.00 43.53 95 CYS A C 1
ATOM 758 O O . CYS A 1 95 ? -18.707 12.853 -18.407 1.00 43.53 95 CYS A O 1
ATOM 760 N N . TRP A 1 96 ? -16.581 12.742 -17.752 1.00 49.16 96 TRP A N 1
ATOM 761 C CA . TRP A 1 96 ? -16.872 12.138 -16.448 1.00 49.16 96 TRP A CA 1
ATOM 762 C C . TRP A 1 96 ? -17.221 13.233 -15.437 1.00 49.16 96 TRP A C 1
ATOM 764 O O . TRP A 1 96 ? -16.648 13.335 -14.354 1.00 49.16 96 TRP A O 1
ATOM 774 N N . CYS A 1 97 ? -18.169 14.087 -15.811 1.00 44.12 97 CYS A N 1
ATOM 775 C CA . CYS A 1 97 ? -18.930 14.834 -14.839 1.00 44.12 97 CYS A CA 1
ATOM 776 C C . CYS A 1 97 ? -19.849 13.809 -14.180 1.00 44.12 97 CYS A C 1
ATOM 778 O O . CYS A 1 97 ? -20.827 13.368 -14.777 1.00 44.12 97 CYS A O 1
ATOM 780 N N . THR A 1 98 ? -19.523 13.395 -12.957 1.00 45.59 98 THR A N 1
ATOM 781 C CA . THR A 1 98 ? -20.498 12.820 -12.029 1.00 45.59 98 THR A CA 1
ATOM 782 C C . THR A 1 98 ? -21.517 13.916 -11.725 1.00 45.59 98 THR A C 1
ATOM 784 O O . THR A 1 98 ? -21.425 14.648 -10.743 1.00 45.59 98 THR A O 1
ATOM 787 N N . GLU A 1 99 ? -22.439 14.078 -12.666 1.00 46.06 99 GLU A N 1
ATOM 788 C CA . GLU A 1 99 ? -23.619 14.913 -12.620 1.00 46.06 99 GLU A CA 1
ATOM 789 C C . GLU A 1 99 ? -24.469 14.472 -11.428 1.00 46.06 99 GLU A C 1
ATOM 791 O O . GLU A 1 99 ? -25.264 13.541 -11.494 1.00 46.06 99 GLU A O 1
ATOM 796 N N . SER A 1 100 ? -24.278 15.146 -10.299 1.00 50.72 100 SER A N 1
ATOM 797 C CA . SER A 1 100 ? -25.352 15.348 -9.333 1.00 50.72 100 SER A CA 1
ATOM 798 C C . SER A 1 100 ? -26.170 16.555 -9.794 1.00 50.72 100 SER A C 1
ATOM 800 O O . SER A 1 100 ? -26.188 17.581 -9.124 1.00 50.72 100 SER A O 1
ATOM 802 N N . CYS A 1 101 ? -26.810 16.458 -10.961 1.00 49.75 101 CYS A N 1
ATOM 803 C CA . CYS A 1 101 ? -27.917 17.342 -11.307 1.00 49.75 101 CYS A CA 1
ATOM 804 C C . CYS A 1 101 ? -29.198 16.643 -10.864 1.00 49.75 101 CYS A C 1
ATOM 806 O O . CYS A 1 101 ? -29.855 15.921 -11.607 1.00 49.75 101 CYS A O 1
ATOM 808 N N . LEU A 1 102 ? -29.505 16.855 -9.586 1.00 47.69 102 LEU A N 1
ATOM 809 C CA . LEU A 1 102 ? -30.870 16.886 -9.085 1.00 47.69 102 LEU A CA 1
ATOM 810 C C . LEU A 1 102 ? -31.670 17.828 -9.993 1.00 47.69 102 LEU A C 1
ATOM 812 O O . LEU A 1 102 ? -31.543 19.043 -9.862 1.00 47.69 102 LEU A O 1
ATOM 816 N N . ASN A 1 103 ? -32.457 17.278 -10.916 1.00 55.75 103 ASN A N 1
ATOM 817 C CA . ASN A 1 103 ? -33.612 18.003 -11.412 1.00 55.75 103 ASN A CA 1
ATOM 818 C C . ASN A 1 103 ? -34.826 17.526 -10.620 1.00 55.75 103 ASN A C 1
ATOM 820 O O . ASN A 1 103 ? -35.257 16.376 -10.726 1.00 55.75 103 ASN A O 1
ATOM 824 N N . ASP A 1 104 ? -35.263 18.451 -9.777 1.00 66.44 104 ASP A N 1
ATOM 825 C CA . ASP A 1 104 ? -36.557 18.547 -9.123 1.00 66.44 104 ASP A CA 1
ATOM 826 C C . ASP A 1 104 ? -37.703 18.394 -10.143 1.00 66.44 104 ASP A C 1
ATOM 828 O O . ASP A 1 104 ? -37.506 18.584 -11.345 1.00 66.44 104 ASP A O 1
ATOM 832 N N . ASP A 1 105 ? -38.898 18.110 -9.633 1.00 72.44 105 ASP A N 1
ATOM 833 C CA . ASP A 1 105 ? -40.192 18.024 -10.330 1.00 72.44 105 ASP A CA 1
ATOM 834 C C . ASP A 1 105 ? -40.573 16.678 -10.970 1.00 72.44 105 ASP A C 1
ATOM 836 O O . ASP A 1 105 ? -40.543 16.471 -12.184 1.00 72.44 105 ASP A O 1
ATOM 840 N N . SER A 1 106 ? -41.156 15.802 -10.148 1.00 61.97 106 SER A N 1
ATOM 841 C CA . SER A 1 106 ? -42.504 15.327 -10.485 1.00 61.97 106 SER A CA 1
ATOM 842 C C . SER A 1 106 ? -43.318 15.020 -9.231 1.00 61.97 106 SER A C 1
ATOM 844 O O . SER A 1 106 ? -42.861 14.397 -8.273 1.00 61.97 106 SER A O 1
ATOM 846 N N . GLU A 1 107 ? -44.527 15.560 -9.245 1.00 62.09 107 GLU A N 1
ATOM 847 C CA . GLU A 1 107 ? -45.433 15.706 -8.124 1.00 62.09 107 GLU A CA 1
ATOM 848 C C . GLU A 1 107 ? -46.222 14.413 -7.814 1.00 62.09 107 GLU A C 1
ATOM 850 O O . GLU A 1 107 ? -46.569 13.645 -8.706 1.00 62.09 107 GLU A O 1
ATOM 855 N N . VAL A 1 108 ? -46.561 14.263 -6.526 1.00 62.78 108 VAL A N 1
ATOM 856 C CA . VAL A 1 108 ? -47.678 13.511 -5.903 1.00 62.78 108 VAL A CA 1
ATOM 857 C C . VAL A 1 108 ? -47.930 12.042 -6.293 1.00 62.78 108 VAL A C 1
ATOM 859 O O . VAL A 1 108 ? -48.477 11.763 -7.346 1.00 62.78 108 VAL A O 1
ATOM 862 N N . VAL A 1 109 ? -47.737 11.127 -5.329 1.00 52.91 109 VAL A N 1
ATOM 863 C CA . VAL A 1 109 ? -48.734 10.151 -4.801 1.00 52.91 109 VAL A CA 1
ATOM 864 C C . VAL A 1 109 ? -48.142 9.616 -3.483 1.00 52.91 109 VAL A C 1
ATOM 866 O O . VAL A 1 109 ? -47.156 8.894 -3.475 1.00 52.91 109 VAL A O 1
ATOM 869 N N . SER A 1 110 ? -48.520 10.185 -2.340 1.00 58.69 110 SER A N 1
ATOM 870 C CA . SER A 1 110 ? -49.582 9.700 -1.444 1.00 58.69 110 SER A CA 1
ATOM 871 C C . SER A 1 110 ? -49.368 8.285 -0.883 1.00 58.69 110 SER A C 1
ATOM 873 O O . SER A 1 110 ? -49.651 7.291 -1.543 1.00 58.69 110 SER A O 1
ATOM 875 N N . GLY A 1 111 ? -48.983 8.240 0.398 1.00 53.31 111 GLY A N 1
ATOM 876 C CA . GLY A 1 111 ? -49.379 7.183 1.330 1.00 53.31 111 GLY A CA 1
ATOM 877 C C . GLY A 1 111 ? -48.394 6.034 1.535 1.00 53.31 111 GLY A C 1
ATOM 878 O O . GLY A 1 111 ? -48.470 5.026 0.848 1.00 53.31 111 GLY A O 1
ATOM 879 N N . SER A 1 112 ? -47.578 6.118 2.586 1.00 48.34 112 SER A N 1
ATOM 880 C CA . SER A 1 112 ? -47.657 5.164 3.705 1.00 48.34 112 SER A CA 1
ATOM 881 C C . SER A 1 112 ? -46.580 5.482 4.739 1.00 48.34 112 SER A C 1
ATOM 883 O O . SER A 1 112 ? -45.386 5.459 4.462 1.00 48.34 112 SER A O 1
ATOM 885 N N . SER A 1 113 ? -47.057 5.757 5.945 1.00 56.62 113 SER A N 1
ATOM 886 C CA . SER A 1 113 ? -46.341 5.817 7.214 1.00 56.62 113 SER A CA 1
ATOM 887 C C . SER A 1 113 ? -45.370 4.651 7.432 1.00 56.62 113 SER A C 1
ATOM 889 O O . SER A 1 113 ? -45.709 3.515 7.097 1.00 56.62 113 SER A O 1
ATOM 891 N N . CYS A 1 114 ? -44.240 4.909 8.098 1.00 41.97 114 CYS A N 1
ATOM 892 C CA . CYS A 1 114 ? -44.008 4.477 9.486 1.00 41.97 114 CYS A CA 1
ATOM 893 C C . CYS A 1 114 ? -42.530 4.619 9.892 1.00 41.97 114 CYS A C 1
ATOM 895 O O . CYS A 1 114 ? -41.655 4.024 9.272 1.00 41.97 114 CYS A O 1
ATOM 897 N N . LEU A 1 115 ? -42.354 5.300 11.027 1.00 45.44 115 LEU A N 1
ATOM 898 C CA . LEU A 1 115 ? -41.272 5.187 12.008 1.00 45.44 115 LEU A CA 1
ATOM 899 C C . LEU A 1 115 ? -39.928 5.839 11.664 1.00 45.44 115 LEU A C 1
ATOM 901 O O . LEU A 1 115 ? -39.010 5.253 11.100 1.00 45.44 115 LEU A O 1
ATOM 905 N N . GLU A 1 116 ? -39.843 7.077 12.141 1.00 54.84 116 GLU A N 1
ATOM 906 C CA . GLU A 1 116 ? -38.650 7.651 12.746 1.00 54.84 116 GLU A CA 1
ATOM 907 C C . GLU A 1 116 ? -38.149 6.703 13.850 1.00 54.84 116 GLU A C 1
ATOM 909 O O . GLU A 1 116 ? -38.732 6.633 14.929 1.00 54.84 116 GLU A O 1
ATOM 914 N N . ASP A 1 117 ? -37.081 5.958 13.572 1.00 44.59 117 ASP A N 1
ATOM 915 C CA . ASP A 1 117 ? -36.161 5.517 14.617 1.00 44.59 117 ASP A CA 1
ATOM 916 C C . ASP A 1 117 ? -34.995 6.508 14.611 1.00 44.59 117 ASP A C 1
ATOM 918 O O . ASP A 1 117 ? -34.015 6.370 13.871 1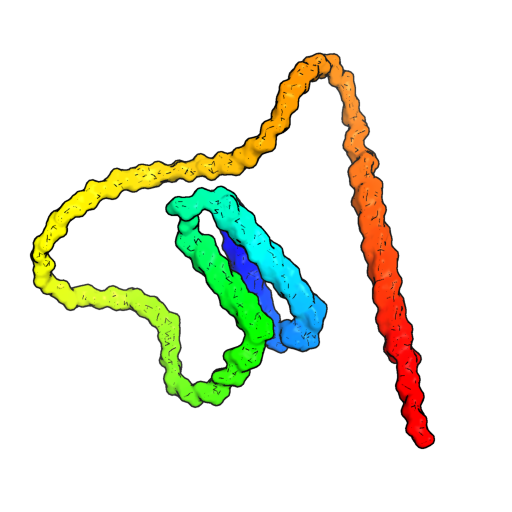.00 44.59 117 ASP A O 1
ATOM 922 N N . GLU A 1 118 ? -35.136 7.552 15.430 1.00 57.41 118 GLU A N 1
ATOM 923 C CA . GLU A 1 118 ? -34.010 8.304 15.974 1.00 57.41 118 GLU A CA 1
ATOM 924 C C . GLU A 1 118 ? -33.148 7.337 16.791 1.00 57.41 118 GLU A C 1
ATOM 926 O O . GLU A 1 118 ? -33.233 7.256 18.015 1.00 57.41 118 GLU A O 1
ATOM 931 N N . MET A 1 119 ? -32.290 6.579 16.114 1.00 53.06 119 MET A N 1
ATOM 932 C CA . MET A 1 119 ? -31.145 5.996 16.786 1.00 53.06 119 MET A CA 1
ATOM 933 C C . MET A 1 119 ? -30.080 7.083 16.829 1.00 53.06 119 MET A C 1
ATOM 935 O O . MET A 1 119 ? -29.282 7.247 15.905 1.00 53.06 119 MET A O 1
ATOM 939 N N . GLU A 1 120 ? -30.144 7.865 17.907 1.00 53.66 120 GLU A N 1
ATOM 940 C CA . GLU A 1 120 ? -29.061 8.668 18.458 1.00 53.66 120 GLU A CA 1
ATOM 941 C C . GLU A 1 120 ? -27.815 7.775 18.501 1.00 53.66 120 GLU A C 1
ATOM 943 O O . GLU A 1 120 ? -27.592 6.977 19.414 1.00 53.66 120 GLU A O 1
ATOM 948 N N . GLY A 1 121 ? -27.072 7.814 17.394 1.00 46.28 121 GLY A N 1
ATOM 949 C CA . GLY A 1 121 ? -25.879 7.032 17.141 1.00 46.28 121 GLY A CA 1
ATOM 950 C C . GLY A 1 121 ? -24.778 7.581 18.013 1.00 46.28 121 GLY A C 1
ATOM 951 O O . GLY A 1 121 ? -23.939 8.348 17.544 1.00 46.28 121 GLY A O 1
ATOM 952 N N . GLY A 1 122 ? -24.834 7.201 19.291 1.00 48.50 122 GLY A N 1
ATOM 953 C CA . GLY A 1 122 ? -23.783 7.414 20.257 1.00 48.50 122 GLY A CA 1
ATOM 954 C C . GLY A 1 122 ? -22.469 7.079 19.585 1.00 48.50 122 GLY A C 1
ATOM 955 O O . GLY A 1 122 ? -22.277 5.978 19.064 1.00 48.50 122 GLY A O 1
ATOM 956 N N . GLU A 1 123 ? -21.596 8.075 19.532 1.00 41.47 123 GLU A N 1
ATOM 957 C CA . GLU A 1 123 ? -20.227 7.925 19.093 1.00 41.47 123 GLU A CA 1
ATOM 958 C C . GLU A 1 123 ? -19.576 6.915 20.035 1.00 41.47 123 GLU A C 1
ATOM 960 O O . GLU A 1 123 ? -19.012 7.267 21.070 1.00 41.47 123 GLU A O 1
ATOM 965 N N . CYS A 1 124 ? -19.704 5.627 19.722 1.00 41.28 124 CYS A N 1
ATOM 966 C CA . CYS A 1 124 ? -18.981 4.601 20.427 1.00 41.28 124 CYS A CA 1
ATOM 967 C C . CYS A 1 124 ? -17.523 4.755 20.024 1.00 41.28 124 CYS A C 1
ATOM 969 O O . CYS A 1 124 ? -17.026 4.177 19.054 1.00 41.28 124 CYS A O 1
ATOM 971 N N . PHE A 1 125 ? -16.846 5.594 20.794 1.00 42.81 125 PHE A N 1
ATOM 972 C CA . PHE A 1 125 ? -15.413 5.644 20.929 1.00 42.81 125 PHE A CA 1
ATOM 973 C C . PHE A 1 125 ? -14.981 4.314 21.558 1.00 42.81 125 PHE A C 1
ATOM 975 O O . PHE A 1 125 ? -14.646 4.228 22.735 1.00 42.81 125 PHE A O 1
ATOM 982 N N . TYR A 1 126 ? -15.039 3.235 20.776 1.00 49.88 126 TYR A N 1
ATOM 983 C CA . TYR A 1 126 ? -14.303 2.023 21.088 1.00 49.88 126 TYR A CA 1
ATOM 984 C C . TYR A 1 126 ? -12.839 2.343 20.809 1.00 49.88 126 TYR A C 1
ATOM 986 O O . TYR A 1 126 ? -12.303 2.124 19.722 1.00 49.88 126 TYR A O 1
ATOM 994 N N . GLU A 1 127 ? -12.205 2.957 21.804 1.00 46.59 127 GLU A N 1
ATOM 995 C CA . GLU A 1 127 ? -10.773 2.846 21.989 1.00 46.59 127 GLU A CA 1
ATOM 996 C C . GLU A 1 127 ? -10.514 1.356 22.233 1.00 46.59 127 GLU A C 1
ATOM 998 O O . GLU A 1 127 ? -10.648 0.855 23.348 1.00 46.59 127 GLU A O 1
ATOM 1003 N N . CYS A 1 128 ? -10.232 0.615 21.158 1.00 50.22 128 CYS A N 1
ATOM 1004 C CA . CYS A 1 128 ? -9.580 -0.682 21.253 1.00 50.22 128 CYS A CA 1
ATOM 1005 C C . CYS A 1 128 ? -8.186 -0.430 21.831 1.00 50.22 128 CYS A C 1
ATOM 1007 O O . CYS A 1 128 ? -7.197 -0.361 21.106 1.00 50.22 128 CYS A O 1
ATOM 1009 N N . VAL A 1 129 ? -8.130 -0.224 23.146 1.00 46.16 129 VAL A N 1
ATOM 1010 C CA . VAL A 1 129 ? -6.932 -0.456 23.932 1.00 46.16 129 VAL A CA 1
ATOM 1011 C C . VAL A 1 129 ? -6.672 -1.943 23.770 1.00 46.16 129 VAL A C 1
ATOM 1013 O O . VAL A 1 129 ? -7.395 -2.773 24.324 1.00 46.16 129 VAL A O 1
ATOM 1016 N N . GLU A 1 130 ? -5.693 -2.275 22.932 1.00 45.88 130 GLU A N 1
ATOM 1017 C CA . GLU A 1 130 ? -5.046 -3.576 22.958 1.00 45.88 130 GLU A CA 1
ATOM 1018 C C . GLU A 1 130 ? -4.670 -3.852 24.413 1.00 45.88 130 GLU A C 1
ATOM 1020 O O . GLU A 1 130 ? -3.781 -3.229 24.992 1.00 45.88 130 GLU A O 1
ATOM 1025 N N . GLY A 1 131 ? -5.445 -4.735 25.037 1.00 43.34 131 GLY A N 1
ATOM 1026 C CA . GLY A 1 131 ? -5.158 -5.264 26.350 1.00 43.34 131 GLY A CA 1
ATOM 1027 C C . GLY A 1 131 ? -3.955 -6.182 26.252 1.00 43.34 131 GLY A C 1
ATOM 1028 O O . GLY A 1 131 ? -4.110 -7.401 26.261 1.00 43.34 131 GLY A O 1
ATOM 1029 N N . GLU A 1 132 ? -2.758 -5.609 26.221 1.00 45.50 132 GLU A N 1
ATOM 1030 C CA . GLU A 1 132 ? -1.604 -6.286 26.789 1.00 45.50 132 GLU A CA 1
ATOM 1031 C C . GLU A 1 132 ? -1.790 -6.253 28.309 1.00 45.50 132 GLU A C 1
ATOM 1033 O O . GLU A 1 132 ? -1.505 -5.274 28.999 1.00 45.50 132 GLU A O 1
ATOM 1038 N N . LYS A 1 133 ? -2.371 -7.335 28.838 1.00 45.97 133 LYS A N 1
ATOM 1039 C CA . LYS A 1 133 ? -2.254 -7.687 30.251 1.00 45.97 133 LYS A CA 1
ATOM 1040 C C . LYS A 1 133 ? -0.774 -7.936 30.547 1.00 45.97 133 LYS A C 1
ATOM 1042 O O . LYS A 1 133 ? -0.332 -9.080 30.548 1.00 45.97 133 LYS A O 1
ATOM 1047 N N . GLU A 1 134 ? -0.018 -6.881 30.822 1.00 50.88 134 GLU A N 1
ATOM 1048 C CA . GLU A 1 134 ? 1.164 -7.017 31.663 1.00 50.88 134 GLU A CA 1
ATOM 1049 C C . GLU A 1 134 ? 0.680 -7.175 33.105 1.00 50.88 134 GLU A C 1
ATOM 1051 O O . GLU A 1 134 ? 0.124 -6.265 33.727 1.00 50.88 134 GLU A O 1
ATOM 1056 N N . GLU A 1 135 ? 0.830 -8.395 33.615 1.00 55.12 135 GLU A N 1
ATOM 1057 C CA . GLU A 1 135 ? 0.635 -8.704 35.019 1.00 55.12 135 GLU A CA 1
ATOM 1058 C C . GLU A 1 135 ? 1.547 -7.816 35.869 1.00 55.12 135 GLU A C 1
ATOM 1060 O O . GLU A 1 135 ? 2.775 -7.872 35.838 1.00 55.12 135 GLU A O 1
ATOM 1065 N N . LYS A 1 136 ? 0.884 -6.969 36.647 1.00 51.00 136 LYS A N 1
ATOM 1066 C CA . LYS A 1 136 ? 1.450 -6.081 37.645 1.00 51.00 136 LYS A CA 1
ATOM 1067 C C . LYS A 1 136 ? 2.039 -6.910 38.795 1.00 51.00 136 LYS A C 1
ATOM 1069 O O . LYS A 1 136 ? 1.337 -7.208 39.759 1.00 51.00 136 LYS A O 1
ATOM 1074 N N . GLU A 1 137 ? 3.326 -7.252 38.738 1.00 54.94 137 GLU A N 1
ATOM 1075 C CA . GLU A 1 137 ? 4.060 -7.700 39.929 1.00 54.94 137 GLU A CA 1
ATOM 1076 C C . GLU A 1 137 ? 4.545 -6.467 40.713 1.00 54.94 137 GLU A C 1
ATOM 1078 O O . GLU A 1 137 ? 5.602 -5.887 40.456 1.00 54.94 137 GLU A O 1
ATOM 1083 N N . GLU A 1 138 ? 3.739 -6.023 41.681 1.00 50.91 138 GLU A N 1
ATOM 1084 C CA . GLU A 1 138 ? 4.135 -4.999 42.649 1.00 50.91 138 GLU A CA 1
ATOM 1085 C C . GLU A 1 138 ? 5.269 -5.518 43.548 1.00 50.91 138 GLU A C 1
ATOM 1087 O O . GLU A 1 138 ? 5.037 -6.124 44.593 1.00 50.91 138 GLU A O 1
ATOM 1092 N N . ARG A 1 139 ? 6.519 -5.204 43.201 1.00 51.88 139 ARG A N 1
ATOM 1093 C CA . ARG A 1 139 ? 7.621 -5.185 44.171 1.00 51.88 139 ARG A CA 1
ATOM 1094 C C . ARG A 1 139 ? 7.956 -3.743 44.520 1.00 51.88 139 ARG A C 1
ATOM 1096 O O . ARG A 1 139 ? 8.620 -3.032 43.772 1.00 51.88 139 ARG A O 1
ATOM 1103 N N . LYS A 1 140 ? 7.504 -3.315 45.703 1.00 56.28 140 LYS A N 1
ATOM 1104 C CA . LYS A 1 140 ? 8.019 -2.127 46.396 1.00 56.28 140 LYS A CA 1
ATOM 1105 C C . LYS A 1 140 ? 9.534 -2.265 46.553 1.00 56.28 140 LYS A C 1
ATOM 1107 O O . LYS A 1 140 ? 9.996 -3.012 47.410 1.00 56.28 140 LYS A O 1
ATOM 1112 N N . ILE A 1 141 ? 10.297 -1.505 45.775 1.00 45.50 141 ILE A N 1
ATOM 1113 C CA . ILE A 1 141 ? 11.711 -1.252 46.047 1.00 45.50 141 ILE A CA 1
ATOM 1114 C C . ILE A 1 141 ? 11.868 0.255 46.215 1.00 45.50 141 ILE A C 1
ATOM 1116 O O . ILE A 1 141 ? 11.897 1.026 45.261 1.00 45.50 141 ILE A O 1
ATOM 1120 N N . VAL A 1 142 ? 11.937 0.668 47.478 1.00 51.12 142 VAL A N 1
ATOM 1121 C CA . VAL A 1 142 ? 12.490 1.961 47.872 1.00 51.12 142 VAL A CA 1
ATOM 1122 C C . VAL A 1 142 ? 13.991 1.877 47.600 1.00 51.12 142 VAL A C 1
ATOM 1124 O O . VAL A 1 142 ? 14.700 1.138 48.276 1.00 51.12 142 VAL A O 1
ATOM 1127 N N . GLY A 1 143 ? 14.469 2.588 46.581 1.00 44.38 143 GLY A N 1
ATOM 1128 C CA . GLY A 1 143 ? 15.879 2.572 46.204 1.00 44.38 143 GLY A CA 1
ATOM 1129 C C . GLY A 1 143 ? 16.234 3.716 45.266 1.00 44.38 143 GLY A C 1
ATOM 1130 O O . GLY A 1 143 ? 16.119 3.603 44.052 1.00 44.38 143 GLY A O 1
ATOM 1131 N N . VAL A 1 144 ? 16.685 4.825 45.845 1.00 52.81 144 VAL A N 1
ATOM 1132 C CA . VAL A 1 144 ? 17.363 5.921 45.145 1.00 52.81 144 VAL A CA 1
ATOM 1133 C C . VAL A 1 144 ? 18.637 5.359 44.496 1.00 52.81 144 VAL A C 1
ATOM 1135 O O . VAL A 1 144 ? 19.559 4.974 45.211 1.00 52.81 144 VAL A O 1
ATOM 1138 N N . GLY A 1 145 ? 18.714 5.290 43.160 1.00 49.31 145 GLY A N 1
ATOM 1139 C CA . GLY A 1 145 ? 19.914 4.757 42.505 1.00 49.31 145 GLY A CA 1
ATOM 1140 C C . GLY A 1 145 ? 19.948 4.764 40.972 1.00 49.31 145 GLY A C 1
ATOM 1141 O O . GLY A 1 145 ? 19.552 3.795 40.346 1.00 49.31 145 GLY A O 1
ATOM 1142 N N . LYS A 1 146 ? 20.579 5.813 40.424 1.00 49.91 146 LYS A N 1
ATOM 1143 C CA . LYS A 1 146 ? 21.477 5.837 39.243 1.00 49.91 146 LYS A CA 1
ATOM 1144 C C . LYS A 1 146 ? 20.941 5.481 37.839 1.00 49.91 146 LYS A C 1
ATOM 1146 O O . LYS A 1 146 ? 20.762 4.326 37.472 1.00 49.91 146 LYS A O 1
ATOM 1151 N N . LEU A 1 147 ? 20.918 6.524 36.996 1.00 54.00 147 LEU A N 1
ATOM 1152 C CA . LEU A 1 147 ? 21.097 6.472 35.540 1.00 54.00 147 LEU A CA 1
ATOM 1153 C C . LEU A 1 147 ? 22.307 5.594 35.165 1.00 54.00 147 LEU A C 1
ATOM 1155 O O . LEU A 1 147 ? 23.413 5.938 35.568 1.00 54.00 147 LEU A O 1
ATOM 1159 N N . ASN A 1 148 ? 22.113 4.504 34.410 1.00 51.94 148 ASN A N 1
ATOM 1160 C CA . ASN A 1 148 ? 23.161 3.805 33.632 1.00 51.94 148 ASN A CA 1
ATOM 1161 C C . ASN A 1 148 ? 22.573 2.728 32.680 1.00 51.94 148 ASN A C 1
ATOM 1163 O O . ASN A 1 148 ? 23.104 1.629 32.555 1.00 51.94 148 ASN A O 1
ATOM 1167 N N . GLY A 1 149 ? 21.455 3.017 32.004 1.00 49.22 149 GLY A N 1
ATOM 1168 C CA . GLY A 1 149 ? 20.729 2.040 31.170 1.00 49.22 149 GLY A CA 1
ATOM 1169 C C . GLY A 1 149 ? 20.843 2.218 29.649 1.00 49.22 149 GLY A C 1
ATOM 1170 O O . GLY A 1 149 ? 20.018 1.669 28.933 1.00 49.22 149 GLY A O 1
ATOM 1171 N N . ALA A 1 150 ? 21.794 3.008 29.135 1.00 55.22 150 ALA A N 1
ATOM 1172 C CA . ALA A 1 150 ? 21.798 3.419 27.720 1.00 55.22 150 ALA A CA 1
ATOM 1173 C C . ALA A 1 150 ? 22.819 2.701 26.809 1.00 55.22 150 ALA A C 1
ATOM 1175 O O . ALA A 1 150 ? 22.795 2.915 25.603 1.00 55.22 150 ALA A O 1
ATOM 1176 N N . MET A 1 151 ? 23.718 1.855 27.329 1.00 55.09 151 MET A N 1
ATOM 1177 C CA . MET A 1 151 ? 24.813 1.298 26.507 1.00 55.09 151 MET A CA 1
ATOM 1178 C C . MET A 1 151 ? 24.521 -0.054 25.833 1.00 55.09 151 MET A C 1
ATOM 1180 O O . MET A 1 151 ? 25.282 -0.461 24.962 1.00 55.09 151 MET A O 1
ATOM 1184 N N . ALA A 1 152 ? 23.435 -0.754 26.180 1.00 53.88 152 ALA A N 1
ATOM 1185 C CA . ALA A 1 152 ? 23.190 -2.102 25.650 1.00 53.88 152 ALA A CA 1
ATOM 1186 C C . ALA A 1 152 ? 22.496 -2.127 24.271 1.00 53.88 152 ALA A C 1
ATOM 1188 O O . ALA A 1 152 ? 22.666 -3.087 23.522 1.00 53.88 152 ALA A O 1
ATOM 1189 N N . SER A 1 153 ? 21.747 -1.084 23.893 1.00 48.91 153 SER A N 1
ATOM 1190 C CA . SER A 1 153 ? 20.941 -1.103 22.658 1.00 48.91 153 SER A CA 1
ATOM 1191 C C . SER A 1 153 ? 21.736 -0.814 21.378 1.00 48.91 153 SER A C 1
ATOM 1193 O O . SER A 1 153 ? 21.314 -1.210 20.292 1.00 48.91 153 SER A O 1
ATOM 1195 N N . GLY A 1 154 ? 22.908 -0.178 21.479 1.00 56.94 154 GLY A N 1
ATOM 1196 C CA . GLY A 1 154 ? 23.728 0.167 20.311 1.00 56.94 154 GLY A CA 1
ATOM 1197 C C . GLY A 1 154 ? 24.389 -1.038 19.632 1.00 56.94 154 GLY A C 1
ATOM 1198 O O . GLY A 1 154 ? 24.636 -1.009 18.427 1.00 56.94 154 GLY A O 1
ATOM 1199 N N . PHE A 1 155 ? 24.643 -2.119 20.376 1.00 61.78 155 PHE A N 1
ATOM 1200 C CA . PHE A 1 155 ? 25.397 -3.267 19.860 1.00 61.78 155 PHE A CA 1
ATOM 1201 C C . PHE A 1 155 ? 24.588 -4.103 18.862 1.00 61.78 155 PHE A C 1
ATOM 1203 O O . PHE A 1 155 ? 25.118 -4.542 17.842 1.00 61.78 155 PHE A O 1
ATOM 1210 N N . VAL A 1 156 ? 23.287 -4.268 19.115 1.00 66.06 156 VAL A N 1
ATOM 1211 C CA . VAL A 1 156 ? 22.401 -5.061 18.249 1.00 66.06 156 VAL A CA 1
ATOM 1212 C C . VAL A 1 156 ? 22.199 -4.365 16.901 1.00 66.06 156 VAL A C 1
ATOM 1214 O O . VAL A 1 156 ? 22.299 -5.000 15.854 1.00 66.06 156 VAL A O 1
ATOM 1217 N N . ILE A 1 157 ? 22.008 -3.043 16.908 1.00 71.12 157 ILE 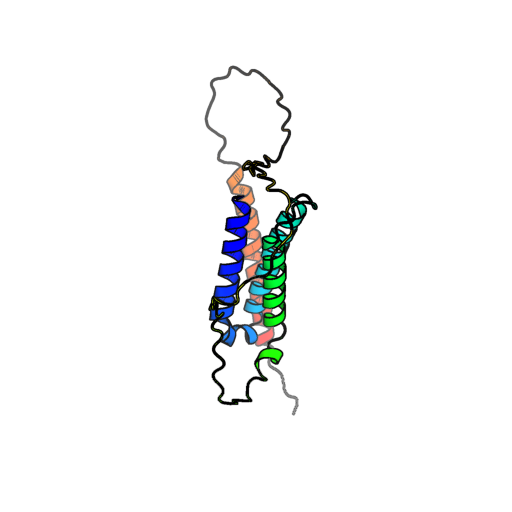A N 1
ATOM 1218 C CA . ILE A 1 157 ? 21.840 -2.249 15.681 1.00 71.12 157 ILE A CA 1
ATOM 1219 C C . ILE A 1 157 ? 23.135 -2.246 14.851 1.00 71.12 157 ILE A C 1
ATOM 1221 O O . ILE A 1 157 ? 23.084 -2.396 13.630 1.00 71.12 157 ILE A O 1
ATOM 1225 N N . GLY A 1 158 ? 24.301 -2.146 15.500 1.00 74.31 158 GLY A N 1
ATOM 1226 C CA . GLY A 1 158 ? 25.598 -2.198 14.821 1.00 74.31 158 GLY A CA 1
ATOM 1227 C C . GLY A 1 158 ? 25.865 -3.531 14.113 1.00 74.31 158 GLY A C 1
ATOM 1228 O O . GLY A 1 158 ? 26.356 -3.534 12.984 1.00 74.31 158 GLY A O 1
ATOM 1229 N N . MET A 1 159 ? 25.492 -4.658 14.732 1.00 77.88 159 MET A N 1
ATOM 1230 C CA . MET A 1 159 ? 25.646 -5.985 14.120 1.00 77.88 159 MET A CA 1
ATOM 1231 C C . MET A 1 159 ? 24.758 -6.169 12.886 1.00 77.88 159 MET A C 1
ATOM 1233 O O . MET A 1 159 ? 25.216 -6.705 11.877 1.00 77.88 159 MET A O 1
ATOM 1237 N N . VAL A 1 160 ? 23.516 -5.679 12.930 1.00 84.50 160 VAL A N 1
ATOM 1238 C CA . VAL A 1 160 ? 22.590 -5.760 11.789 1.00 84.50 160 VAL A CA 1
ATOM 1239 C C . VAL A 1 160 ? 23.093 -4.918 10.612 1.00 84.50 160 VAL A C 1
ATOM 1241 O O . VAL A 1 160 ? 23.134 -5.407 9.484 1.00 84.50 160 VAL A O 1
ATOM 1244 N N . LEU A 1 161 ? 23.540 -3.682 10.862 1.00 78.81 161 LEU A N 1
ATOM 1245 C CA . LEU A 1 161 ? 24.047 -2.799 9.803 1.00 78.81 161 LEU A CA 1
ATOM 1246 C C . LEU A 1 161 ? 25.337 -3.328 9.158 1.00 78.81 161 LEU A C 1
ATOM 1248 O O . LEU A 1 161 ? 25.478 -3.255 7.937 1.00 78.81 161 LEU A O 1
ATOM 1252 N N . MET A 1 162 ? 26.248 -3.912 9.945 1.00 85.06 162 MET A N 1
ATOM 1253 C CA . MET A 1 162 ? 27.448 -4.567 9.409 1.00 85.06 162 MET A CA 1
ATOM 1254 C C . MET A 1 162 ? 27.103 -5.768 8.518 1.00 85.06 162 MET A C 1
ATOM 1256 O O . MET A 1 162 ? 27.692 -5.915 7.448 1.00 85.06 162 MET A O 1
ATOM 1260 N N . GLY A 1 163 ? 26.118 -6.587 8.905 1.00 84.88 163 GLY A N 1
ATOM 1261 C CA . GLY A 1 163 ? 25.661 -7.715 8.087 1.00 84.88 163 GLY A CA 1
ATOM 1262 C C . GLY A 1 163 ? 25.109 -7.279 6.727 1.00 84.88 163 GLY A C 1
ATOM 1263 O O . GLY A 1 163 ? 25.479 -7.842 5.699 1.00 84.88 163 GLY A O 1
ATOM 1264 N N . VAL A 1 164 ? 24.284 -6.226 6.702 1.00 85.44 164 VAL A N 1
ATOM 1265 C CA . VAL A 1 164 ? 23.702 -5.692 5.456 1.00 85.44 164 VAL A CA 1
ATOM 1266 C C . VAL A 1 164 ? 24.777 -5.120 4.526 1.00 85.44 164 VAL A C 1
ATOM 1268 O O . VAL A 1 164 ? 24.710 -5.325 3.313 1.00 85.44 164 VAL A O 1
ATOM 1271 N N . ALA A 1 165 ? 25.786 -4.433 5.069 1.00 83.81 165 ALA A N 1
ATOM 1272 C CA . ALA A 1 165 ? 26.872 -3.866 4.271 1.00 83.81 165 ALA A CA 1
ATOM 1273 C C . ALA A 1 165 ? 27.737 -4.953 3.608 1.00 83.81 165 ALA A C 1
ATOM 1275 O O . ALA A 1 165 ? 28.010 -4.867 2.411 1.00 83.81 165 ALA A O 1
ATOM 1276 N N . VAL A 1 166 ? 28.119 -5.997 4.355 1.00 81.75 166 VAL A N 1
ATOM 1277 C CA . VAL A 1 166 ? 28.897 -7.128 3.816 1.00 81.75 166 VAL A CA 1
ATOM 1278 C C . VAL A 1 166 ? 28.097 -7.883 2.755 1.00 81.75 166 VAL A C 1
ATOM 1280 O O . VAL A 1 166 ? 28.609 -8.132 1.665 1.00 81.75 166 VAL A O 1
ATOM 1283 N N . PHE A 1 167 ? 26.816 -8.149 3.026 1.00 83.19 167 PHE A N 1
ATOM 1284 C CA . PHE A 1 167 ? 25.920 -8.795 2.068 1.00 83.19 167 PHE A CA 1
ATOM 1285 C C . PHE A 1 167 ? 25.771 -7.985 0.772 1.00 83.19 167 PHE A C 1
ATOM 1287 O O . PHE A 1 167 ? 25.790 -8.543 -0.323 1.00 83.19 167 PHE A O 1
ATOM 1294 N N . SER A 1 168 ? 25.686 -6.655 0.880 1.00 80.56 168 SER A N 1
ATOM 1295 C CA . SER A 1 168 ? 25.594 -5.774 -0.288 1.00 80.56 168 SER A CA 1
ATOM 1296 C C . SER A 1 168 ? 26.867 -5.829 -1.140 1.00 80.56 168 SER A C 1
ATOM 1298 O O . SER A 1 168 ? 26.781 -5.925 -2.361 1.00 80.56 168 SER A O 1
ATOM 1300 N N . ILE A 1 169 ? 28.052 -5.817 -0.522 1.00 80.75 169 ILE A N 1
ATOM 1301 C CA . ILE A 1 169 ? 29.330 -5.852 -1.251 1.00 80.75 169 ILE A CA 1
ATOM 1302 C C . ILE A 1 169 ? 29.499 -7.169 -2.021 1.00 80.75 169 ILE A C 1
ATOM 1304 O O . ILE A 1 169 ? 29.887 -7.138 -3.189 1.00 80.75 169 ILE A O 1
ATOM 1308 N N . GLU A 1 170 ? 29.173 -8.313 -1.412 1.00 78.44 170 GLU A N 1
ATOM 1309 C CA . GLU A 1 170 ? 29.246 -9.613 -2.096 1.00 78.44 170 GLU A CA 1
ATOM 1310 C C . GLU A 1 170 ? 28.242 -9.709 -3.248 1.00 78.44 170 GLU A C 1
ATOM 1312 O O . GLU A 1 170 ? 28.596 -10.152 -4.344 1.00 78.44 170 GLU A O 1
ATOM 1317 N N . PHE A 1 171 ? 27.013 -9.230 -3.040 1.00 75.56 171 PHE A N 1
ATOM 1318 C CA . PHE A 1 171 ? 25.974 -9.268 -4.064 1.00 75.56 171 PHE A CA 1
ATOM 1319 C C . PHE A 1 171 ? 26.319 -8.385 -5.275 1.00 75.56 171 PHE A C 1
ATOM 1321 O O . PHE A 1 171 ? 26.222 -8.832 -6.419 1.00 75.56 171 PHE A O 1
ATOM 1328 N N . PHE A 1 172 ? 26.797 -7.155 -5.052 1.00 72.69 172 PHE A N 1
ATOM 1329 C CA . PHE A 1 172 ? 27.212 -6.261 -6.141 1.00 72.69 172 PHE A CA 1
ATOM 1330 C C . PHE A 1 172 ? 28.523 -6.701 -6.813 1.00 72.69 172 PHE A C 1
ATOM 1332 O O . PHE A 1 172 ? 28.672 -6.538 -8.026 1.00 72.69 172 PHE A O 1
ATOM 1339 N N . GLY A 1 173 ? 29.453 -7.303 -6.064 1.00 69.50 173 GLY A N 1
ATOM 1340 C CA . GLY A 1 173 ? 30.688 -7.862 -6.618 1.00 69.50 173 GLY A CA 1
ATOM 1341 C C . GLY A 1 173 ? 30.430 -9.026 -7.579 1.00 69.50 173 GLY A C 1
ATOM 1342 O O . GLY A 1 173 ? 31.051 -9.099 -8.640 1.00 69.50 173 GLY A O 1
ATOM 1343 N N . TYR A 1 174 ? 29.463 -9.893 -7.263 1.00 65.75 174 TYR A N 1
ATOM 1344 C CA . TYR A 1 174 ? 29.110 -11.0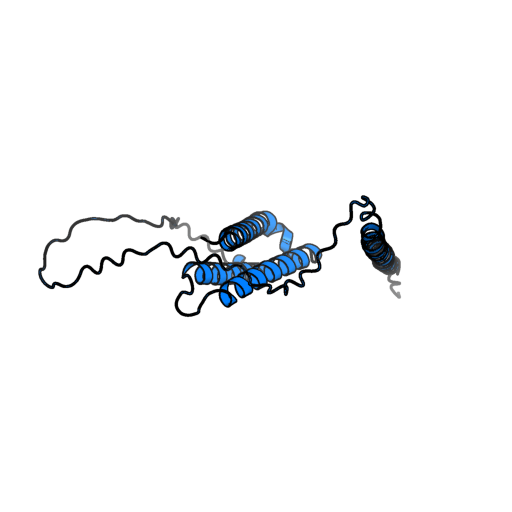34 -8.113 1.00 65.75 174 TYR A CA 1
ATOM 1345 C C . TYR A 1 174 ? 28.546 -10.602 -9.477 1.00 65.75 174 TYR A C 1
ATOM 1347 O O . TYR A 1 174 ? 28.862 -11.199 -10.508 1.00 65.75 174 TYR A O 1
ATOM 1355 N N . PHE A 1 175 ? 27.770 -9.514 -9.509 1.00 62.97 175 PHE A N 1
ATOM 1356 C CA . PHE A 1 175 ? 27.186 -8.991 -10.747 1.00 62.97 175 PHE A CA 1
ATOM 1357 C C . PHE A 1 175 ? 28.218 -8.382 -11.707 1.00 62.97 175 PHE A C 1
ATOM 1359 O O . PHE A 1 175 ? 28.064 -8.515 -12.922 1.00 62.97 175 PHE A O 1
ATOM 1366 N N . GLN A 1 176 ? 29.294 -7.764 -11.206 1.00 59.41 176 GLN A N 1
ATOM 1367 C CA . GLN A 1 176 ? 30.347 -7.247 -12.091 1.00 59.41 176 GLN A CA 1
ATOM 1368 C C . GLN A 1 176 ? 31.183 -8.355 -12.741 1.00 59.41 176 GLN A C 1
ATOM 1370 O O . GLN A 1 176 ? 31.634 -8.190 -13.875 1.00 59.41 176 GLN A O 1
ATOM 1375 N N . VAL A 1 177 ? 31.355 -9.504 -12.079 1.00 60.06 177 VAL A N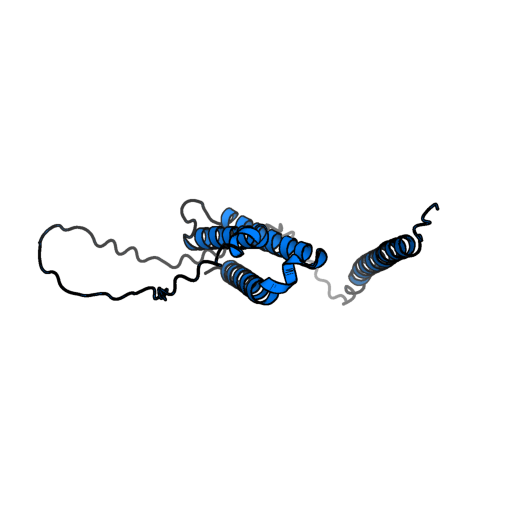 1
ATOM 1376 C CA . VAL A 1 177 ? 32.132 -10.625 -12.638 1.00 60.06 177 VAL A CA 1
ATOM 1377 C C . VAL A 1 177 ? 31.448 -11.234 -13.868 1.00 60.06 177 VAL A C 1
ATOM 1379 O O . VAL A 1 177 ? 32.140 -11.658 -14.792 1.00 60.06 177 VAL A O 1
ATOM 1382 N N . GLN A 1 178 ? 30.112 -11.215 -13.953 1.00 58.16 178 GLN A N 1
ATOM 1383 C CA . GLN A 1 178 ? 29.415 -11.725 -15.140 1.00 58.16 178 GLN A CA 1
ATOM 1384 C C . GLN A 1 178 ? 29.487 -10.802 -16.364 1.00 58.16 178 GLN A C 1
ATOM 1386 O O . GLN A 1 178 ? 29.426 -11.306 -17.483 1.00 58.16 178 GLN A O 1
ATOM 1391 N N . GLN A 1 179 ? 29.663 -9.486 -16.203 1.00 56.78 179 GLN A N 1
ATOM 1392 C CA . GLN A 1 179 ? 29.706 -8.580 -17.361 1.00 56.78 179 GLN A CA 1
ATOM 1393 C C . GLN A 1 179 ? 31.046 -8.579 -18.112 1.00 56.78 179 GLN A C 1
ATOM 1395 O O . GLN A 1 179 ? 31.084 -8.186 -19.275 1.00 56.78 179 GLN A O 1
ATOM 1400 N N . ASN A 1 180 ? 32.124 -9.083 -17.503 1.00 56.97 180 ASN A N 1
ATOM 1401 C CA . ASN A 1 180 ? 33.430 -9.217 -18.163 1.00 56.97 180 ASN A CA 1
ATOM 1402 C C . ASN A 1 180 ? 33.687 -10.611 -18.764 1.00 56.97 180 ASN A C 1
ATOM 1404 O O . ASN A 1 180 ? 34.758 -10.849 -19.326 1.00 56.97 180 ASN A O 1
ATOM 1408 N N . GLY A 1 181 ? 32.718 -11.528 -18.691 1.00 58.41 181 GLY A N 1
ATOM 1409 C CA . GLY A 1 181 ? 32.757 -12.806 -19.400 1.00 58.41 181 GLY A CA 1
ATOM 1410 C C . GLY A 1 181 ? 32.467 -12.613 -20.886 1.00 58.41 181 GLY A C 1
ATOM 1411 O O . GLY A 1 181 ? 31.372 -12.923 -21.346 1.00 58.41 181 GLY A O 1
ATOM 1412 N N . GLY A 1 182 ? 33.432 -12.054 -21.621 1.00 61.66 182 GLY A N 1
ATOM 1413 C CA . GLY A 1 182 ? 33.345 -11.820 -23.060 1.00 61.66 182 GLY A CA 1
ATOM 1414 C C . GLY A 1 182 ? 32.879 -13.067 -23.811 1.00 61.66 182 GLY A C 1
ATOM 1415 O O . GLY A 1 182 ? 33.493 -14.131 -23.727 1.00 61.66 182 GLY A O 1
ATOM 1416 N N . PHE A 1 183 ? 31.780 -12.916 -24.547 1.00 61.16 183 PHE A N 1
ATOM 1417 C CA . PHE A 1 183 ? 31.226 -13.926 -25.437 1.00 61.16 183 PHE A CA 1
ATOM 1418 C C . PHE A 1 183 ? 32.231 -14.169 -26.572 1.00 61.16 183 PHE A C 1
ATOM 1420 O O . PHE A 1 183 ? 32.315 -13.392 -27.524 1.00 61.16 183 PHE A O 1
ATOM 1427 N N . VAL A 1 184 ? 33.056 -15.209 -26.447 1.00 65.69 184 VAL A N 1
ATOM 1428 C CA . VAL A 1 184 ? 33.951 -15.637 -27.525 1.00 65.69 184 VAL A CA 1
ATOM 1429 C C . VAL A 1 184 ? 33.071 -16.247 -28.611 1.00 65.69 184 VAL A C 1
ATOM 1431 O O . VAL A 1 184 ? 32.551 -17.346 -28.446 1.00 65.69 184 VAL A O 1
ATOM 1434 N N . ILE A 1 185 ? 32.864 -15.505 -29.697 1.00 58.75 185 ILE A N 1
ATOM 1435 C CA . ILE A 1 185 ? 32.176 -15.993 -30.894 1.00 58.75 185 ILE A CA 1
ATOM 1436 C C . ILE A 1 185 ? 33.134 -16.972 -31.590 1.00 58.75 185 ILE A C 1
ATOM 1438 O O . ILE A 1 185 ? 34.213 -16.539 -32.005 1.00 58.75 185 ILE A O 1
ATOM 1442 N N . PRO A 1 186 ? 32.801 -18.269 -31.719 1.00 66.88 186 PRO A N 1
ATOM 1443 C CA . PRO A 1 186 ? 33.598 -19.173 -32.533 1.00 66.88 186 PRO A CA 1
ATOM 1444 C C . PRO A 1 186 ? 33.326 -18.872 -34.014 1.00 66.88 186 PRO A C 1
ATOM 1446 O O . PRO A 1 186 ? 32.183 -18.965 -34.464 1.00 66.88 186 PRO A O 1
ATOM 1449 N N . THR A 1 187 ? 34.366 -18.463 -34.742 1.00 69.75 187 THR A N 1
ATOM 1450 C CA . THR A 1 187 ? 34.384 -18.353 -36.214 1.00 69.75 187 THR A CA 1
ATOM 1451 C C . THR A 1 187 ? 34.473 -19.708 -36.890 1.00 69.75 187 THR A C 1
ATOM 1453 O O . THR A 1 187 ? 35.268 -20.535 -36.386 1.00 69.75 187 THR A O 1
#

Secondary structure (DSSP, 8-state):
--HHHHHHHHHHHHHHHHHHHHTTTGGG-HHHHHHHHHHHHHHHHHHHHHHHHS-GGG--HHHHHHHHHHHHHHHHHH-GGGGS-----------------------------------------------------------------SSSHHHHHHHHHHHHHHHHHHHHHHHHHHHT-------

Organism: Cucumis melo var. makuwa (NCBI:txid1194695)

InterPro domains:
  IPR056029 Domain of unknown function DUF7610 [PF24583] (8-78)

Sequence (187 aa):
MTKTYAILQKKLQELELQLSHNNLTTIIHPSLSQEFHQKFLFVANLLSAEIASCPTELMPRRLRHMARRLAQLEAGFWSPDMLADNGHVNDSSTCWCTESCLNDDSEVVSGSSCLEDEMEGGECFYECVEGEKEEKEERKIVGVGKLNGAMASGFVIGMVLMGVAVFSIEFFGYFQVQQNGGFVIPT

pLDDT: mean 70.59, std 18.5, range [41.28, 97.06]